Protein AF-A0A959KTQ0-F1 (afdb_monomer)

Mean predicted aligned error: 3.92 Å

Radius of gyration: 21.16 Å; Cα contacts (8 Å, |Δi|>4): 565; chains: 1; bounding box: 51×43×56 Å

pLDDT: mean 94.75, std 4.22, range [64.25, 98.81]

Sequence (329 aa):
KRSTDAYTPGGTAGFRPDYATKVYTQILKQLYPDVPVLIGGIEASLRRVTHYDYWADQLFPNILEMSGADLLVYGMGELPLREILRLLEKGVPFESLTTIPQTAVLRPKSEPLPVNKNWEDLTLNPHELCLRDKKAFAANFKHVEQESNKVQARRLLQGVGEKWLIINPPYPPMTEEQIDASFDLPYTRLPHPKYQKRGSVPAFEMIQFSVNMHRGCFGGCSFCTISAHQGKFIASRSEESILREVDQVTKMPGFKGYISDLGGPSANMYRMKGKVQEICDRCVSPSCIHPVICSNLDTSHKPMTELYKKVDAHPDVKKAFVGSGIRYD

Foldseek 3Di:
DDCFQLQAFPRHPDPADVVRLQVVLQVCCVVPVPDAAEEEDDSLQVQQAFDQDPVVRATDGGVCVSRVHAKYAFFDPQVQVVVLVVCVVVVNDNNNSQAGARMKGKDFPVDDRDDDPLADEDEQEANVVVRVDVVSVVVNVLLLLLQLAAQRHHWYWYHYPRIIITHHHHHGQDAQVRVLVVLPPPDPLDRDCVCVPSHDRNVSVQPSLAFAFWAADQALDPVDCRCSRHNHFIHGHDLVSRVVVNVVSLPDPPDPQERNAHAHLARQCHPKDFQDVVCRNPDRDSHCPPPHHPPRIDNDSVVVVVSLVVSCPPPSHVHYDHPHHYDPD

Nearest PDB structures (foldseek):
  9ccb-assembly1_A  TM=5.811E-01  e=3.009E-04  Methanothermobacter marburgensis
  6wtf-assembly2_B  TM=5.768E-01  e=3.143E-03  Kitasatospora setae KM-6054
  6wtf-assembly1_A  TM=5.562E-01  e=3.349E-03  Kitasatospora setae KM-6054
  6wte-assembly1_A  TM=5.583E-01  e=3.143E-03  Kitasatospora setae KM-6054
  6wte-assembly2_B  TM=5.908E-01  e=8.138E-03  Kitasatospora setae KM-6054

Secondary structure (DSSP, 8-state):
--SB-TTSGGGBTTSS-TTHHHHHHHHHHHH-TTS--EE-HHHHHHTSSSEEETTTTEEE--HHHHH--SEEE-S--HHHHHHHHHHHHTT--GGG--S-TTEEEEEETTSPPPP-TT--EEEEPPHHHHHH-HHHHHHHHHHHHHHHT-SSPPEEEEEETTEEEEEPPPPPPPPHHHHHHHHSS----S--GGGTTS---HHHHHHTTEEE-EE--TT--TT--HHHHH-SS-EEPPHHHHHHHHHHHHTSTT--SEESEEE-SSGGGTT--BSSHHHHHT---S-SSSSS--TTB----HHHHHHHHHHHTSTT-SEE---SPPP--

Solvent-accessible surface area (backbone atoms only — not comparable to full-atom values): 18529 Å² total; per-residue (Å²): 130,77,82,57,26,47,87,27,50,69,28,46,49,80,84,62,65,83,62,47,70,34,54,53,40,41,52,45,44,69,78,38,67,88,55,85,40,77,45,52,45,69,70,43,35,74,29,60,45,67,36,78,37,82,86,76,74,44,76,43,66,23,44,48,77,73,20,69,42,61,36,36,32,39,35,71,53,67,65,47,49,52,53,52,52,56,40,45,78,70,67,48,59,75,91,70,71,74,81,51,47,26,26,33,39,74,43,54,62,91,48,82,77,82,87,55,97,91,58,50,82,42,79,44,67,30,42,77,52,34,77,78,30,68,66,48,41,52,50,37,52,54,51,53,51,34,39,50,34,28,62,74,34,50,26,39,34,30,41,46,90,71,25,32,39,40,34,39,29,60,70,67,74,55,51,43,69,55,45,32,56,64,69,69,49,92,70,83,84,62,80,64,72,91,48,64,94,54,60,56,34,52,52,52,74,68,45,64,46,44,48,74,47,34,43,25,32,41,65,52,52,92,91,55,60,53,31,79,36,56,22,33,58,55,26,31,45,45,70,65,56,48,52,53,50,50,58,54,43,63,70,38,90,88,57,83,27,58,35,52,18,63,17,23,77,37,35,76,48,47,80,30,46,59,76,50,62,77,60,50,53,72,34,59,58,59,29,48,56,51,98,56,66,42,86,51,52,47,83,66,52,60,69,45,56,53,50,49,54,54,52,54,66,35,91,69,37,77,43,74,35,71,68,40,52,74,81,90,126

Structure (mmCIF, N/CA/C/O backbone):
data_AF-A0A959KTQ0-F1
#
_entry.id   AF-A0A959KTQ0-F1
#
loop_
_atom_site.group_PDB
_atom_site.id
_atom_site.type_symbol
_atom_site.label_atom_id
_atom_site.label_alt_id
_atom_site.label_comp_id
_atom_site.label_asym_id
_atom_site.label_entity_id
_atom_site.label_seq_id
_atom_site.pdbx_PDB_ins_code
_atom_site.Cartn_x
_atom_site.Cartn_y
_atom_site.Cartn_z
_atom_site.occupancy
_atom_site.B_iso_or_equiv
_atom_site.auth_seq_id
_atom_site.auth_comp_id
_atom_site.auth_asym_id
_atom_site.auth_atom_id
_atom_site.pdbx_PDB_model_num
ATOM 1 N N . LYS A 1 1 ? -7.837 -22.137 -4.725 1.00 64.25 1 LYS A N 1
ATOM 2 C CA . LYS A 1 1 ? -9.187 -21.570 -4.977 1.00 64.25 1 LYS A CA 1
ATOM 3 C C . LYS A 1 1 ? -9.820 -21.153 -3.660 1.00 64.25 1 LYS A C 1
ATOM 5 O O . LYS A 1 1 ? -9.595 -21.824 -2.656 1.00 64.25 1 LYS A O 1
ATOM 10 N N . ARG A 1 2 ? -10.584 -20.060 -3.660 1.00 78.38 2 ARG A N 1
ATOM 11 C CA . ARG A 1 2 ? -11.249 -19.513 -2.468 1.00 78.38 2 ARG A CA 1
ATOM 12 C C . ARG A 1 2 ? -12.479 -20.352 -2.067 1.00 78.38 2 ARG A C 1
ATOM 14 O O . ARG A 1 2 ? -13.339 -20.591 -2.906 1.00 78.38 2 ARG A O 1
ATOM 21 N N . SER A 1 3 ? -12.563 -20.777 -0.802 1.00 82.31 3 SER A N 1
ATOM 22 C CA . SER A 1 3 ? -13.694 -21.556 -0.256 1.00 82.31 3 SER A CA 1
ATOM 23 C C . SER A 1 3 ? -14.828 -20.685 0.300 1.00 82.31 3 SER A C 1
ATOM 25 O O . SER A 1 3 ? -15.990 -21.061 0.197 1.00 82.31 3 SER A O 1
ATOM 27 N N . THR A 1 4 ? -14.505 -19.509 0.841 1.00 86.38 4 THR A N 1
ATOM 28 C CA . THR A 1 4 ? -15.454 -18.506 1.356 1.00 86.38 4 THR A CA 1
ATOM 29 C C . THR A 1 4 ? -14.984 -17.099 1.008 1.00 86.38 4 THR A C 1
ATOM 31 O O . THR A 1 4 ? -13.797 -16.868 0.777 1.00 86.38 4 THR A O 1
ATOM 34 N N . ASP A 1 5 ? -15.899 -16.134 0.965 1.00 89.00 5 ASP A N 1
ATOM 35 C CA . ASP A 1 5 ? -15.573 -14.758 0.603 1.00 89.00 5 ASP A CA 1
ATOM 36 C C . ASP A 1 5 ? -16.197 -13.734 1.560 1.00 89.00 5 ASP A C 1
ATOM 38 O O . ASP A 1 5 ? -17.351 -13.336 1.412 1.00 89.00 5 ASP A O 1
ATOM 42 N N . ALA A 1 6 ? -15.387 -13.235 2.499 1.00 90.50 6 ALA A N 1
ATOM 43 C CA . ALA A 1 6 ? -15.804 -12.269 3.517 1.00 90.50 6 ALA A CA 1
ATOM 44 C C . ALA A 1 6 ? -16.360 -10.940 2.963 1.00 90.50 6 ALA A C 1
ATOM 46 O O . ALA A 1 6 ? -17.034 -10.214 3.689 1.00 90.50 6 ALA A O 1
ATOM 47 N N . TYR A 1 7 ? -16.104 -10.612 1.695 1.00 89.38 7 TYR A N 1
ATOM 48 C CA . TYR A 1 7 ? -16.551 -9.363 1.067 1.00 89.38 7 TYR A CA 1
ATOM 49 C C . TYR A 1 7 ? -17.823 -9.539 0.232 1.00 89.38 7 TYR A C 1
ATOM 51 O O . TYR A 1 7 ? -18.222 -8.627 -0.495 1.00 89.38 7 TYR A O 1
ATOM 59 N N . THR A 1 8 ? -18.448 -10.711 0.304 1.00 88.88 8 THR A N 1
ATOM 60 C CA . THR A 1 8 ? -19.669 -11.035 -0.435 1.00 88.88 8 THR A CA 1
ATOM 61 C C . THR A 1 8 ? -20.823 -11.301 0.526 1.00 88.88 8 THR A C 1
ATOM 63 O O . THR A 1 8 ? -20.589 -11.738 1.659 1.00 88.88 8 THR A O 1
ATOM 66 N N . PRO A 1 9 ? -22.074 -11.054 0.101 1.00 90.56 9 PRO A N 1
ATOM 67 C CA . PRO A 1 9 ? -23.228 -11.365 0.929 1.00 90.56 9 PRO A CA 1
ATOM 68 C C . PRO A 1 9 ? -23.277 -12.852 1.315 1.00 90.56 9 PRO A C 1
ATOM 70 O O . PRO A 1 9 ? -23.093 -13.739 0.477 1.00 90.56 9 PRO A O 1
ATOM 73 N N . GLY A 1 10 ? -23.479 -13.118 2.603 1.00 88.75 10 GLY A N 1
ATOM 74 C CA . GLY A 1 10 ? -23.491 -14.458 3.190 1.00 88.75 10 GLY A CA 1
ATOM 75 C C . GLY A 1 10 ? -22.133 -15.166 3.216 1.00 88.75 10 GLY A C 1
ATOM 76 O O . GLY A 1 10 ? -22.084 -16.350 3.530 1.00 88.75 10 GLY A O 1
ATOM 77 N N . GLY A 1 11 ? -21.030 -14.494 2.865 1.00 88.69 11 GLY A N 1
ATOM 78 C CA . GLY A 1 11 ? -19.708 -15.128 2.817 1.00 88.69 11 GLY A CA 1
ATOM 79 C C . GLY A 1 11 ? -19.508 -16.087 1.634 1.00 88.69 11 GLY A C 1
ATOM 80 O O . GLY A 1 11 ? -18.579 -16.899 1.648 1.00 88.69 11 GLY A O 1
ATOM 81 N N . THR A 1 12 ? -20.382 -16.028 0.626 1.00 87.38 12 THR A N 1
ATOM 82 C CA . THR A 1 12 ? -20.466 -17.027 -0.447 1.00 87.38 12 THR A CA 1
ATOM 83 C C . THR A 1 12 ? -19.351 -16.854 -1.484 1.00 87.38 12 THR A C 1
ATOM 85 O O . THR A 1 12 ? -19.205 -15.804 -2.107 1.00 87.38 12 THR A O 1
ATOM 88 N N . ALA A 1 13 ? -18.576 -17.910 -1.736 1.00 86.31 13 ALA A N 1
ATOM 89 C CA . ALA A 1 13 ? -17.557 -17.894 -2.787 1.00 86.31 13 ALA A CA 1
ATOM 90 C C . ALA A 1 13 ? -18.161 -17.821 -4.209 1.00 86.31 13 ALA A C 1
ATOM 92 O O . ALA A 1 13 ? -19.342 -18.077 -4.424 1.00 86.31 13 ALA A O 1
ATOM 93 N N . GLY A 1 14 ? -17.336 -17.474 -5.204 1.00 84.06 14 GLY A N 1
ATOM 94 C CA . GLY A 1 14 ? -17.713 -17.493 -6.628 1.00 84.06 14 GLY A CA 1
ATOM 95 C C . GLY A 1 14 ? -18.263 -16.179 -7.197 1.00 84.06 14 GLY A C 1
ATOM 96 O O . GLY A 1 14 ? -18.350 -16.039 -8.411 1.00 84.06 14 GLY A O 1
ATOM 97 N N . PHE A 1 15 ? -18.564 -15.181 -6.360 1.00 85.00 15 PHE A N 1
ATOM 98 C CA . PHE A 1 15 ? -18.991 -13.848 -6.825 1.00 85.00 15 PHE A CA 1
ATOM 99 C C . PHE A 1 15 ? -17.845 -12.987 -7.365 1.00 85.00 15 PHE A C 1
ATOM 101 O O . PHE A 1 15 ? -18.071 -12.065 -8.150 1.00 85.00 15 PHE A O 1
ATOM 108 N N . ARG A 1 16 ? -16.618 -13.260 -6.917 1.00 88.12 16 ARG A N 1
ATOM 109 C CA . ARG A 1 16 ? -15.398 -12.600 -7.377 1.00 88.12 16 ARG A CA 1
ATOM 110 C C . ARG A 1 16 ? -14.477 -13.664 -7.965 1.00 88.12 16 ARG A C 1
ATOM 112 O O . ARG A 1 16 ? -14.311 -14.706 -7.326 1.00 88.12 16 ARG A O 1
ATOM 119 N N . PRO A 1 17 ? -13.893 -13.429 -9.146 1.00 91.31 17 PRO A N 1
ATOM 120 C CA . PRO A 1 17 ? -12.958 -14.371 -9.727 1.00 91.31 17 PRO A CA 1
ATOM 121 C C . PRO A 1 17 ? -11.673 -14.426 -8.893 1.00 91.31 17 PRO A C 1
ATOM 123 O O . PRO A 1 17 ? -11.308 -13.466 -8.205 1.00 91.31 17 PRO A O 1
ATOM 126 N N . ASP A 1 18 ? -10.973 -15.554 -8.986 1.00 90.19 18 ASP A N 1
ATOM 127 C CA . ASP A 1 18 ? -9.569 -15.619 -8.591 1.00 90.19 18 ASP A CA 1
ATOM 128 C C . ASP A 1 18 ? -8.768 -14.628 -9.464 1.00 90.19 18 ASP A C 1
ATOM 130 O O . ASP A 1 18 ? -9.095 -14.429 -10.636 1.00 90.19 18 ASP A O 1
ATOM 134 N N . TYR A 1 19 ? -7.731 -13.996 -8.904 1.00 92.94 19 TYR A N 1
ATOM 135 C CA . TYR A 1 19 ? -6.942 -12.952 -9.584 1.00 92.94 19 TYR A CA 1
ATOM 136 C C . TYR A 1 19 ? -7.799 -11.769 -10.074 1.00 92.94 19 TYR A C 1
ATOM 138 O O . TYR A 1 19 ? -7.750 -11.381 -11.245 1.00 92.94 19 TYR A O 1
ATOM 146 N N . ALA A 1 20 ? -8.622 -11.212 -9.180 1.00 94.06 20 ALA A N 1
ATOM 147 C CA . ALA A 1 20 ? -9.659 -10.241 -9.518 1.00 94.06 20 ALA A CA 1
ATOM 148 C C . ALA A 1 20 ? -9.128 -9.014 -10.269 1.00 94.06 20 ALA A C 1
ATOM 150 O O . ALA A 1 20 ? -9.731 -8.629 -11.272 1.00 94.06 20 ALA A O 1
ATOM 151 N N . THR A 1 21 ? -7.992 -8.441 -9.848 1.00 96.88 21 THR A N 1
ATOM 152 C CA . THR A 1 21 ? -7.366 -7.325 -10.575 1.00 96.88 21 THR A CA 1
ATOM 153 C C . THR A 1 21 ? -7.079 -7.698 -12.028 1.00 96.88 21 THR A C 1
ATOM 155 O O . THR A 1 21 ? -7.478 -6.968 -12.926 1.00 96.88 21 THR A O 1
ATOM 158 N N . LYS A 1 22 ? -6.468 -8.863 -12.287 1.00 97.56 22 LYS A N 1
ATOM 159 C CA . LYS A 1 22 ? -6.189 -9.322 -13.656 1.00 97.56 22 LYS A CA 1
ATOM 160 C C . LYS A 1 22 ? -7.476 -9.485 -14.464 1.00 97.56 22 LYS A C 1
ATOM 162 O O . LYS A 1 22 ? -7.588 -8.919 -15.547 1.00 97.56 22 LYS A O 1
ATOM 167 N N . VAL A 1 23 ? -8.422 -10.270 -13.949 1.00 97.56 23 VAL A N 1
ATOM 168 C CA . VAL A 1 23 ? -9.634 -10.644 -14.693 1.00 97.56 23 VAL A CA 1
ATOM 169 C C . VAL A 1 23 ? -10.466 -9.412 -15.035 1.00 97.56 23 VAL A C 1
ATOM 171 O O . VAL A 1 23 ? -10.860 -9.241 -16.186 1.00 97.56 23 VAL A O 1
ATOM 174 N N . TYR A 1 24 ? -10.696 -8.522 -14.068 1.00 97.50 24 TYR A N 1
ATOM 175 C CA . TYR A 1 24 ? -11.484 -7.317 -14.316 1.00 97.50 24 TYR A CA 1
ATOM 176 C C . TYR A 1 24 ? -10.769 -6.331 -15.241 1.00 97.50 24 TYR A C 1
ATOM 178 O O . TYR A 1 24 ? -11.416 -5.797 -16.139 1.00 97.50 24 TYR A O 1
ATOM 186 N N . THR A 1 25 ? -9.455 -6.132 -15.102 1.00 98.44 25 THR A N 1
ATOM 187 C CA . THR A 1 25 ? -8.692 -5.286 -16.034 1.00 98.44 25 THR A CA 1
ATOM 188 C C . THR A 1 25 ? -8.764 -5.814 -17.464 1.00 98.44 25 THR A C 1
ATOM 190 O O . THR A 1 25 ? -9.022 -5.036 -18.376 1.00 98.44 25 THR A O 1
ATOM 193 N N . GLN A 1 26 ? -8.599 -7.122 -17.677 1.00 98.44 26 GLN A N 1
ATOM 194 C CA . GLN A 1 26 ? -8.664 -7.709 -19.019 1.00 98.44 26 GLN A CA 1
ATOM 195 C C . GLN A 1 26 ? -10.045 -7.528 -19.659 1.00 98.44 26 GLN A C 1
ATOM 197 O O . GLN A 1 26 ? -10.128 -7.176 -20.832 1.00 98.44 26 GLN A O 1
ATOM 202 N N . ILE A 1 27 ? -11.122 -7.699 -18.885 1.00 98.31 27 ILE A N 1
ATOM 203 C CA . ILE A 1 27 ? -12.487 -7.424 -19.354 1.00 98.31 27 ILE A CA 1
ATOM 204 C C . ILE A 1 27 ? -12.638 -5.945 -19.733 1.00 98.31 27 ILE A C 1
ATOM 206 O O . ILE A 1 27 ? -13.165 -5.640 -20.800 1.00 98.31 27 ILE A O 1
ATOM 210 N N . LEU A 1 28 ? -12.152 -5.022 -18.896 1.00 98.25 28 LEU A N 1
ATOM 211 C CA . LEU A 1 28 ? -12.206 -3.587 -19.193 1.00 98.25 28 LEU A CA 1
ATOM 212 C C . LEU A 1 28 ? -11.435 -3.245 -20.470 1.00 98.25 28 LEU A C 1
ATOM 214 O O . LEU A 1 28 ? -11.977 -2.543 -21.313 1.00 98.25 28 LEU A O 1
ATOM 218 N N . LYS A 1 29 ? -10.232 -3.796 -20.660 1.00 97.88 29 LYS A N 1
ATOM 219 C CA . LYS A 1 29 ? -9.432 -3.586 -21.877 1.00 97.88 29 LYS A CA 1
ATOM 220 C C . LYS A 1 29 ? -10.049 -4.220 -23.128 1.00 97.88 29 LYS A C 1
ATOM 222 O O . LYS A 1 29 ? -9.807 -3.735 -24.224 1.00 97.88 29 LYS A O 1
ATOM 227 N N . GLN A 1 30 ? -10.848 -5.278 -22.990 1.00 98.00 30 GLN A N 1
ATOM 228 C CA . GLN A 1 30 ? -11.600 -5.854 -24.112 1.00 98.00 30 GLN A CA 1
ATOM 229 C C . GLN A 1 30 ? -12.806 -4.994 -24.505 1.00 98.00 30 GLN A C 1
ATOM 231 O O . GLN A 1 30 ? -13.085 -4.842 -25.690 1.00 98.00 30 GLN A O 1
ATOM 236 N N . LEU A 1 31 ? -13.530 -4.451 -23.523 1.00 98.31 31 LEU A N 1
ATOM 237 C CA . LEU A 1 31 ? -14.730 -3.641 -23.760 1.00 98.31 31 LEU A CA 1
ATOM 238 C C . LEU A 1 31 ? -14.402 -2.192 -24.142 1.00 98.31 31 LEU A C 1
ATOM 240 O O . LEU A 1 31 ? -15.124 -1.584 -24.927 1.00 98.31 31 LEU A O 1
ATOM 244 N N . TYR A 1 32 ? -13.326 -1.649 -23.576 1.00 97.75 32 TYR A N 1
ATOM 245 C CA . TYR A 1 32 ? -12.914 -0.254 -23.688 1.00 97.75 32 TYR A CA 1
ATOM 246 C C . TYR A 1 32 ? -11.390 -0.169 -23.896 1.00 97.75 32 TYR A C 1
ATOM 248 O O . TYR A 1 32 ? -10.669 0.265 -22.996 1.00 97.75 32 TYR A O 1
ATOM 256 N N . PRO A 1 33 ? -10.872 -0.611 -25.056 1.00 96.12 33 PRO A N 1
ATOM 257 C CA . PRO A 1 33 ? -9.429 -0.734 -25.294 1.00 96.12 33 PRO A CA 1
ATOM 258 C C . PRO A 1 33 ? -8.661 0.585 -25.145 1.00 96.12 33 PRO A C 1
ATOM 260 O O . PRO A 1 33 ? -7.535 0.582 -24.644 1.00 96.12 33 PRO A O 1
ATOM 263 N N . ASP A 1 34 ? -9.296 1.698 -25.512 1.00 95.69 34 ASP A N 1
ATOM 264 C CA . ASP A 1 34 ? -8.698 3.036 -25.488 1.00 95.69 34 ASP A CA 1
ATOM 265 C C . ASP A 1 34 ? -8.804 3.728 -24.119 1.00 95.69 34 ASP A C 1
ATOM 267 O O . ASP A 1 34 ? -8.237 4.801 -23.920 1.00 95.69 34 ASP A O 1
ATOM 271 N N . VAL A 1 35 ? -9.534 3.143 -23.160 1.00 97.19 35 VAL A N 1
ATOM 272 C CA . VAL A 1 35 ? -9.694 3.722 -21.820 1.00 97.19 35 VAL A CA 1
ATOM 273 C C . VAL A 1 35 ? -8.538 3.262 -20.927 1.00 97.19 35 VAL A C 1
ATOM 275 O O . VAL A 1 35 ? -8.367 2.053 -20.727 1.00 97.19 35 VAL A O 1
ATOM 278 N N . PRO A 1 36 ? -7.755 4.189 -20.341 1.00 97.12 36 PRO A N 1
ATOM 279 C CA . PRO A 1 36 ? -6.688 3.813 -19.430 1.00 97.12 36 PRO A CA 1
ATOM 280 C C . PRO A 1 36 ? -7.218 3.134 -18.165 1.00 97.12 36 PRO A C 1
ATOM 282 O O . PRO A 1 36 ? -8.195 3.579 -17.558 1.00 97.12 36 PRO A O 1
ATOM 285 N N . VAL A 1 37 ? -6.536 2.079 -17.728 1.00 98.44 37 VAL A N 1
ATOM 286 C CA . VAL A 1 37 ? -6.856 1.339 -16.507 1.00 98.44 37 VAL A CA 1
ATOM 287 C C . VAL A 1 37 ? -5.735 1.521 -15.491 1.00 98.44 37 VAL A C 1
ATOM 289 O O . VAL A 1 37 ? -4.630 0.998 -15.649 1.00 98.44 37 VAL A O 1
ATOM 292 N N . LEU A 1 38 ? -6.055 2.229 -14.408 1.00 98.50 38 LEU A N 1
ATOM 293 C CA . LEU A 1 38 ? -5.229 2.331 -13.209 1.00 98.50 38 LEU A CA 1
ATOM 294 C C . LEU A 1 38 ? -5.635 1.238 -12.215 1.00 98.50 38 LEU A C 1
ATOM 296 O O . LEU A 1 38 ? -6.805 1.133 -11.845 1.00 98.50 38 LEU A O 1
ATOM 300 N N . ILE A 1 39 ? -4.666 0.452 -11.744 1.00 98.62 39 ILE A N 1
ATOM 301 C CA . ILE A 1 39 ? -4.870 -0.560 -10.697 1.00 98.62 39 ILE A CA 1
ATOM 302 C C . ILE A 1 39 ? -4.168 -0.174 -9.392 1.00 98.62 39 ILE A C 1
ATOM 304 O O . ILE A 1 39 ? -3.144 0.505 -9.387 1.00 98.62 39 ILE A O 1
ATOM 308 N N . GLY A 1 40 ? -4.704 -0.631 -8.261 1.00 97.50 40 GLY A N 1
ATOM 309 C CA . GLY A 1 40 ? -4.138 -0.353 -6.944 1.00 97.50 40 GLY A CA 1
ATOM 310 C C . GLY A 1 40 ? -4.647 -1.303 -5.863 1.00 97.50 40 GLY A C 1
ATOM 311 O O . GLY A 1 40 ? -5.309 -2.302 -6.147 1.00 97.50 40 GLY A O 1
ATOM 312 N N . GLY A 1 41 ? -4.318 -0.994 -4.609 1.00 95.31 41 GLY A N 1
ATOM 313 C CA . GLY A 1 41 ? -4.669 -1.818 -3.450 1.00 95.31 41 GLY A CA 1
ATOM 314 C C . GLY A 1 41 ? -3.671 -2.946 -3.177 1.00 95.31 41 GLY A C 1
ATOM 315 O O . GLY A 1 41 ? -2.606 -3.026 -3.796 1.00 95.31 41 GLY A O 1
ATOM 316 N N . ILE A 1 42 ? -3.995 -3.806 -2.207 1.00 94.12 42 ILE A N 1
ATOM 317 C CA . ILE A 1 42 ? -3.067 -4.817 -1.666 1.00 94.12 42 ILE A CA 1
ATOM 318 C C . ILE A 1 42 ? -2.597 -5.801 -2.747 1.00 94.12 42 ILE A C 1
ATOM 320 O O . ILE A 1 42 ? -1.398 -6.039 -2.861 1.00 94.12 42 ILE A O 1
ATOM 324 N N . GLU A 1 43 ? -3.510 -6.341 -3.563 1.00 94.88 43 GLU A N 1
ATOM 325 C CA . GLU A 1 43 ? -3.162 -7.313 -4.612 1.00 94.88 43 GLU A CA 1
ATOM 326 C C . GLU A 1 43 ? -2.166 -6.715 -5.612 1.00 94.88 43 GLU A C 1
ATOM 328 O O . GLU A 1 43 ? -1.095 -7.286 -5.826 1.00 94.88 43 GLU A O 1
ATOM 333 N N . ALA A 1 44 ? -2.477 -5.534 -6.158 1.00 96.81 44 ALA A N 1
ATOM 334 C CA . ALA A 1 44 ? -1.600 -4.851 -7.101 1.00 96.81 44 ALA A CA 1
ATOM 335 C C . ALA A 1 44 ? -0.248 -4.502 -6.464 1.00 96.81 44 ALA A C 1
ATOM 337 O O . ALA A 1 44 ? 0.805 -4.792 -7.027 1.00 96.81 44 ALA A O 1
ATOM 338 N N . SER A 1 45 ? -0.271 -3.956 -5.245 1.00 96.56 45 SER A N 1
ATOM 339 C CA . SER A 1 45 ? 0.937 -3.557 -4.520 1.00 96.56 45 SER A CA 1
ATOM 340 C C . SER A 1 45 ? 1.896 -4.723 -4.309 1.00 96.56 45 SER A C 1
ATOM 342 O O . SER A 1 45 ? 3.085 -4.594 -4.588 1.00 96.56 45 SER A O 1
ATOM 344 N N . LEU A 1 46 ? 1.409 -5.860 -3.810 1.00 95.19 46 LEU A N 1
ATOM 345 C CA . LEU A 1 46 ? 2.266 -6.995 -3.455 1.00 95.19 46 LEU A CA 1
ATOM 346 C C . LEU A 1 46 ? 2.744 -7.779 -4.683 1.00 95.19 46 LEU A C 1
ATOM 348 O O . LEU A 1 46 ? 3.813 -8.380 -4.645 1.00 95.19 46 LEU A O 1
ATOM 352 N N . ARG A 1 47 ? 1.992 -7.725 -5.787 1.00 97.06 47 ARG A N 1
ATOM 353 C CA . ARG A 1 47 ? 2.316 -8.390 -7.060 1.00 97.06 47 ARG A CA 1
ATOM 354 C C . ARG A 1 47 ? 2.989 -7.451 -8.071 1.00 97.06 47 ARG A C 1
ATOM 356 O O . ARG A 1 47 ? 3.050 -7.756 -9.261 1.00 97.06 47 ARG A O 1
ATOM 363 N N . ARG A 1 48 ? 3.493 -6.295 -7.619 1.00 97.25 48 ARG A N 1
ATOM 364 C CA . ARG A 1 48 ? 4.084 -5.258 -8.484 1.00 97.25 48 ARG A CA 1
ATOM 365 C C . ARG A 1 48 ? 5.400 -5.662 -9.143 1.00 97.25 48 ARG A C 1
ATOM 367 O O . ARG A 1 48 ? 5.770 -5.032 -10.115 1.00 97.25 48 ARG A O 1
ATOM 374 N N . VAL A 1 49 ? 6.090 -6.685 -8.639 1.00 98.12 49 VAL A N 1
ATOM 375 C CA . VAL A 1 49 ? 7.300 -7.287 -9.231 1.00 98.12 49 VAL A CA 1
ATOM 376 C C . VAL A 1 49 ? 7.042 -8.762 -9.556 1.00 98.12 49 VAL A C 1
ATOM 378 O O . VAL A 1 49 ? 5.985 -9.298 -9.217 1.00 98.12 49 VAL A O 1
ATOM 381 N N . THR A 1 50 ? 8.011 -9.435 -10.183 1.00 98.50 50 THR A N 1
ATOM 382 C CA . THR A 1 50 ? 8.035 -10.907 -10.246 1.00 98.50 50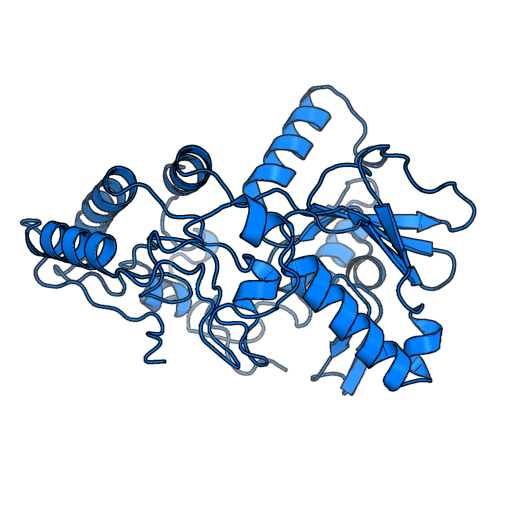 THR A CA 1
ATOM 383 C C . THR A 1 50 ? 7.769 -11.486 -8.859 1.00 98.50 50 THR A C 1
ATOM 385 O O . THR A 1 50 ? 8.473 -11.147 -7.907 1.00 98.50 50 THR A O 1
ATOM 388 N N . HIS A 1 51 ? 6.759 -12.343 -8.745 1.00 97.25 51 HIS A N 1
ATOM 389 C CA . HIS A 1 51 ? 6.282 -12.860 -7.466 1.00 97.25 51 HIS A CA 1
ATOM 390 C C . HIS A 1 51 ? 5.944 -14.342 -7.573 1.00 97.25 51 HIS A C 1
ATOM 392 O O . HIS A 1 51 ? 5.565 -14.833 -8.634 1.00 97.25 51 HIS A O 1
ATOM 398 N N . TYR A 1 52 ? 6.074 -15.048 -6.455 1.00 96.69 52 TYR A N 1
ATOM 399 C CA . TYR A 1 52 ? 5.644 -16.433 -6.341 1.00 96.69 52 TYR A CA 1
ATOM 400 C C . TYR A 1 52 ? 4.159 -16.493 -5.993 1.00 96.69 52 TYR A C 1
ATOM 402 O O . TYR A 1 52 ? 3.705 -15.827 -5.059 1.00 96.69 52 TYR A O 1
ATOM 410 N N . ASP A 1 53 ? 3.407 -17.282 -6.751 1.00 96.19 53 ASP A N 1
ATOM 411 C CA . ASP A 1 53 ? 1.990 -17.503 -6.523 1.00 96.19 53 ASP A CA 1
ATOM 412 C C . ASP A 1 53 ? 1.748 -18.909 -5.988 1.00 96.19 53 ASP A C 1
ATOM 414 O O . ASP A 1 53 ? 1.913 -19.904 -6.686 1.00 96.19 53 ASP A O 1
ATOM 418 N N . TYR A 1 54 ? 1.317 -18.970 -4.731 1.00 92.25 54 TYR A N 1
ATOM 419 C CA . TYR A 1 54 ? 1.095 -20.225 -4.017 1.00 92.25 54 TYR A CA 1
ATOM 420 C C . TYR A 1 54 ? -0.043 -21.075 -4.593 1.00 92.25 54 TYR A C 1
ATOM 422 O O . TYR A 1 54 ? -0.089 -22.272 -4.336 1.00 92.25 54 TYR A O 1
ATOM 430 N N . TRP A 1 55 ? -0.997 -20.486 -5.322 1.00 92.69 55 TRP A N 1
ATOM 431 C CA . TRP A 1 55 ? -2.098 -21.256 -5.909 1.00 92.69 55 TRP A CA 1
ATOM 432 C C . TRP A 1 55 ? -1.684 -21.954 -7.197 1.00 92.69 55 TRP A C 1
ATOM 434 O O . TRP A 1 55 ? -2.135 -23.070 -7.442 1.00 92.69 55 TRP A O 1
ATOM 444 N N . ALA A 1 56 ? -0.863 -21.291 -8.010 1.00 95.19 56 ALA A N 1
ATOM 445 C CA . ALA A 1 56 ? -0.345 -21.841 -9.257 1.00 95.19 56 ALA A CA 1
ATOM 446 C C . ALA A 1 56 ? 1.000 -22.573 -9.092 1.00 95.19 56 ALA A C 1
ATOM 448 O O . ALA A 1 56 ? 1.459 -23.182 -10.052 1.00 95.19 56 ALA A O 1
ATOM 449 N N . ASP A 1 57 ? 1.621 -22.493 -7.910 1.00 96.31 57 ASP A N 1
ATOM 450 C CA . ASP A 1 57 ? 2.947 -23.048 -7.595 1.00 96.31 57 ASP A CA 1
ATOM 451 C C . ASP A 1 57 ? 4.030 -22.636 -8.611 1.00 96.31 57 ASP A C 1
ATOM 453 O O . ASP A 1 57 ? 4.829 -23.435 -9.094 1.00 96.31 57 ASP A O 1
ATOM 457 N N . GLN A 1 58 ? 4.045 -21.353 -8.981 1.00 97.25 58 GLN A N 1
ATOM 458 C CA . GLN A 1 58 ? 5.006 -20.824 -9.950 1.00 97.25 58 GLN A CA 1
ATOM 459 C C . GLN A 1 58 ? 5.288 -19.337 -9.742 1.00 97.25 58 GLN A C 1
ATOM 461 O O . GLN A 1 58 ? 4.571 -18.630 -9.031 1.00 97.25 58 GLN A O 1
ATOM 466 N N . LEU A 1 59 ? 6.349 -18.852 -10.389 1.00 98.12 59 LEU A N 1
ATOM 467 C CA . LEU A 1 59 ? 6.621 -17.424 -10.490 1.00 98.12 59 LEU A CA 1
ATOM 468 C C . LEU A 1 59 ? 5.789 -16.816 -11.619 1.00 98.12 59 LEU A C 1
ATOM 470 O O . LEU A 1 59 ? 5.859 -17.267 -12.760 1.00 98.12 59 LEU A O 1
ATOM 474 N N . PHE A 1 60 ? 5.065 -15.748 -11.310 1.00 98.31 60 PHE A N 1
ATOM 475 C CA . PHE A 1 60 ? 4.467 -14.880 -12.314 1.00 98.31 60 PHE A CA 1
ATOM 476 C C . PHE A 1 60 ? 5.319 -13.626 -12.527 1.00 98.31 60 PHE A C 1
ATOM 478 O O . PHE A 1 60 ? 6.049 -13.207 -11.617 1.00 98.31 60 PHE A O 1
ATOM 485 N N . PRO A 1 61 ? 5.221 -12.990 -13.710 1.00 98.19 61 PRO A N 1
ATOM 486 C CA . PRO A 1 61 ? 5.731 -11.641 -13.892 1.00 98.19 61 PRO A CA 1
ATOM 487 C C . PRO A 1 61 ? 4.938 -10.657 -13.016 1.00 98.19 61 PRO A C 1
ATOM 489 O O . PRO A 1 61 ? 4.061 -11.025 -12.232 1.00 98.19 61 PRO A O 1
ATOM 492 N N . ASN A 1 62 ? 5.252 -9.372 -13.126 1.00 98.25 62 ASN A N 1
ATOM 493 C CA . ASN A 1 62 ? 4.509 -8.342 -12.411 1.00 98.25 62 ASN A CA 1
ATOM 494 C C . ASN A 1 62 ? 3.037 -8.259 -12.863 1.00 98.25 62 ASN A C 1
ATOM 496 O O . ASN A 1 62 ? 2.686 -8.617 -13.988 1.00 98.25 62 ASN A O 1
ATOM 500 N N . ILE A 1 63 ? 2.173 -7.740 -11.993 1.00 98.50 63 ILE A N 1
ATOM 501 C CA . ILE A 1 63 ? 0.731 -7.681 -12.253 1.00 98.50 63 ILE A CA 1
ATOM 502 C C . ILE A 1 63 ? 0.332 -6.741 -13.398 1.00 98.50 63 ILE A C 1
ATOM 504 O O . ILE A 1 63 ? -0.709 -6.976 -14.008 1.00 98.50 63 ILE A O 1
ATOM 508 N N . LEU A 1 64 ? 1.131 -5.719 -13.731 1.00 98.62 64 LEU A N 1
ATOM 509 C CA . LEU A 1 64 ? 0.877 -4.897 -14.922 1.00 98.62 64 LEU A CA 1
ATOM 510 C C . LEU A 1 64 ? 0.996 -5.760 -16.183 1.00 98.62 64 LEU A C 1
ATOM 512 O O . LEU A 1 64 ? 0.097 -5.743 -17.016 1.00 98.62 64 LEU A O 1
ATOM 516 N N . GLU A 1 65 ? 2.029 -6.602 -16.263 1.00 98.31 65 GLU A N 1
ATOM 517 C CA . GLU A 1 65 ? 2.224 -7.522 -17.390 1.00 98.31 65 GLU A CA 1
ATOM 518 C C . GLU A 1 65 ? 1.122 -8.587 -17.423 1.00 98.31 65 GLU A C 1
ATOM 520 O O . GLU A 1 65 ? 0.588 -8.904 -18.481 1.00 98.31 65 GLU A O 1
ATOM 525 N N . MET A 1 66 ? 0.720 -9.106 -16.258 1.00 98.12 66 MET A N 1
ATOM 526 C CA . MET A 1 66 ? -0.353 -10.103 -16.184 1.00 98.12 66 MET A CA 1
ATOM 527 C C . MET A 1 66 ? -1.729 -9.556 -16.586 1.00 98.12 66 MET A C 1
ATOM 529 O O . MET A 1 66 ? -2.543 -10.307 -17.127 1.00 98.12 66 MET A O 1
ATOM 533 N N . SER A 1 67 ? -2.025 -8.302 -16.232 1.00 98.25 67 SER A N 1
ATOM 534 C CA . SER A 1 67 ? -3.360 -7.702 -16.359 1.00 98.25 67 SER A CA 1
ATOM 535 C C . SER A 1 67 ? -3.540 -6.865 -17.621 1.00 98.25 67 SER A C 1
ATOM 537 O O . SER A 1 67 ? -4.660 -6.775 -18.115 1.00 98.25 67 SER A O 1
ATOM 539 N N . GLY A 1 68 ? -2.465 -6.271 -18.144 1.00 97.88 68 GLY A N 1
ATOM 540 C CA . GLY A 1 68 ? -2.529 -5.273 -19.211 1.00 97.88 68 GLY A CA 1
ATOM 541 C C . GLY A 1 68 ? -2.993 -3.890 -18.740 1.00 97.88 68 GLY A C 1
ATOM 542 O O . GLY A 1 68 ? -3.402 -3.087 -19.572 1.00 97.88 68 GLY A O 1
ATOM 543 N N . ALA A 1 69 ? -2.979 -3.614 -17.430 1.00 98.50 69 ALA A N 1
ATOM 544 C CA . ALA A 1 69 ? -3.233 -2.274 -16.900 1.00 98.50 69 ALA A CA 1
ATOM 545 C C . ALA A 1 69 ? -2.126 -1.289 -17.312 1.00 98.50 69 ALA A C 1
ATOM 547 O O . ALA A 1 69 ? -0.976 -1.680 -17.518 1.00 98.50 69 ALA A O 1
ATOM 548 N N . ASP A 1 70 ? -2.475 -0.006 -17.388 1.00 98.44 70 ASP A N 1
ATOM 549 C CA . ASP A 1 70 ? -1.598 1.045 -17.915 1.00 98.44 70 ASP A CA 1
ATOM 550 C C . ASP A 1 70 ? -0.755 1.711 -16.812 1.00 98.44 70 ASP A C 1
ATOM 552 O O . ASP A 1 70 ? 0.367 2.153 -17.054 1.00 98.44 70 ASP A O 1
ATOM 556 N N . LEU A 1 71 ? -1.278 1.756 -15.582 1.00 98.62 71 LEU A N 1
ATOM 557 C CA . LEU A 1 71 ? -0.617 2.359 -14.423 1.00 98.62 71 LEU A CA 1
ATOM 558 C C . LEU A 1 71 ? -0.970 1.592 -13.149 1.00 98.62 71 LEU A C 1
ATOM 560 O O . LEU A 1 71 ? -2.108 1.165 -12.950 1.00 98.62 71 LEU A O 1
ATOM 564 N N . LEU A 1 72 ? 0.001 1.448 -12.254 1.00 98.69 72 LEU A N 1
ATOM 565 C CA . LEU A 1 72 ? -0.195 0.862 -10.934 1.00 98.69 72 LEU A CA 1
ATOM 566 C C . LEU A 1 72 ? 0.126 1.890 -9.860 1.00 98.69 72 LEU A C 1
ATOM 568 O O . LEU A 1 72 ? 1.179 2.514 -9.903 1.00 98.69 72 LEU A O 1
ATOM 572 N N . VAL A 1 73 ? -0.734 2.006 -8.855 1.00 98.56 73 VAL A N 1
ATOM 573 C CA . VAL A 1 73 ? -0.443 2.704 -7.598 1.00 98.56 73 VAL A CA 1
ATOM 574 C C . VAL A 1 73 ? -0.215 1.652 -6.518 1.00 98.56 73 VAL A C 1
ATOM 576 O O . VAL A 1 73 ? -1.110 0.853 -6.229 1.00 98.56 73 VAL A O 1
ATOM 579 N N . TYR A 1 74 ? 0.984 1.618 -5.932 1.00 97.31 74 TYR A N 1
ATOM 580 C CA . TYR A 1 74 ? 1.287 0.688 -4.842 1.00 97.31 74 TYR A CA 1
ATOM 581 C C . TYR A 1 74 ? 1.160 1.386 -3.489 1.00 97.31 74 TYR A C 1
ATOM 583 O O . TYR A 1 74 ? 1.289 2.597 -3.390 1.00 97.31 74 TYR A O 1
ATOM 591 N N . GLY A 1 75 ? 0.906 0.622 -2.434 1.00 95.25 75 GLY A N 1
ATOM 592 C CA . GLY A 1 75 ? 0.735 1.150 -1.086 1.00 95.25 75 GLY A CA 1
ATOM 593 C C . GLY A 1 75 ? -0.481 2.062 -0.925 1.00 95.25 75 GLY A C 1
ATOM 594 O O . GLY A 1 75 ? -1.550 1.766 -1.462 1.00 95.25 75 GLY A O 1
ATOM 595 N N . MET A 1 76 ? -0.323 3.146 -0.161 1.00 94.88 76 MET A N 1
ATOM 596 C CA . MET A 1 76 ? -1.408 4.081 0.158 1.00 94.88 76 MET A CA 1
ATOM 597 C C . MET A 1 76 ? -1.749 5.005 -1.017 1.00 94.88 76 MET A C 1
ATOM 599 O O . MET A 1 76 ? -0.948 5.848 -1.411 1.00 94.88 76 MET A O 1
ATOM 603 N N . GLY A 1 77 ? -2.939 4.852 -1.593 1.00 95.69 77 GLY A N 1
ATOM 604 C CA . GLY A 1 77 ? -3.278 5.463 -2.878 1.00 95.69 77 GLY A CA 1
ATOM 605 C C . GLY A 1 77 ? -3.602 6.959 -2.861 1.00 95.69 77 GLY A C 1
ATOM 606 O O . GLY A 1 77 ? -3.698 7.551 -3.929 1.00 95.69 77 GLY A O 1
ATOM 607 N N . GLU A 1 78 ? -3.776 7.586 -1.699 1.00 95.94 78 GLU A N 1
ATOM 608 C CA . GLU A 1 78 ? -4.380 8.918 -1.584 1.00 95.94 78 GLU A CA 1
ATOM 609 C C . GLU A 1 78 ? -3.547 10.027 -2.243 1.00 95.94 78 GLU A C 1
ATOM 611 O O . GLU A 1 78 ? -4.063 10.789 -3.062 1.00 95.94 78 GLU A O 1
ATOM 616 N N . LEU A 1 79 ? -2.253 10.110 -1.920 1.00 96.75 79 LEU A N 1
ATOM 617 C CA . LEU A 1 79 ? -1.349 11.111 -2.496 1.00 96.75 79 LEU A CA 1
ATOM 618 C C . LEU A 1 79 ? -1.107 10.912 -4.003 1.00 96.75 79 LEU A C 1
ATOM 620 O O . LEU A 1 79 ? -1.309 11.881 -4.742 1.00 96.75 79 LEU A O 1
ATOM 624 N N . PRO A 1 80 ? -0.723 9.710 -4.490 1.00 97.62 80 PRO A N 1
ATOM 625 C CA . PRO A 1 80 ? -0.519 9.503 -5.922 1.00 97.62 80 PRO A CA 1
ATOM 626 C C . PRO A 1 80 ? -1.807 9.697 -6.723 1.00 97.62 80 PRO A C 1
ATOM 628 O O . PRO A 1 80 ? -1.762 10.332 -7.771 1.00 97.62 80 PRO A O 1
ATOM 631 N N . LEU A 1 81 ? -2.963 9.229 -6.234 1.00 97.06 81 LEU A N 1
ATOM 632 C CA . LEU A 1 81 ? -4.232 9.415 -6.941 1.00 97.06 81 LEU A CA 1
ATOM 633 C C . LEU A 1 81 ? -4.598 10.896 -7.058 1.00 97.06 81 LEU A C 1
ATOM 635 O O . LEU A 1 81 ? -4.985 11.342 -8.136 1.00 97.06 81 LEU A O 1
ATOM 639 N N . ARG A 1 82 ? -4.429 11.674 -5.983 1.00 96.69 82 ARG A N 1
ATOM 640 C CA . ARG A 1 82 ? -4.664 13.123 -6.016 1.00 96.69 82 ARG A CA 1
ATOM 641 C C . ARG A 1 82 ? -3.768 13.820 -7.041 1.00 96.69 82 ARG A C 1
ATOM 643 O O . ARG A 1 82 ? -4.239 14.694 -7.761 1.00 96.69 82 ARG A O 1
ATOM 650 N N . GLU A 1 83 ? -2.497 13.433 -7.121 1.00 98.06 83 GLU A N 1
ATOM 651 C CA . GLU A 1 83 ? -1.559 14.007 -8.091 1.00 98.06 83 GLU A CA 1
ATOM 652 C C . GLU A 1 83 ? -1.895 13.616 -9.536 1.00 98.06 83 GLU A C 1
ATOM 654 O O . GLU A 1 83 ? -1.878 14.472 -10.420 1.00 98.06 83 GLU A O 1
ATOM 659 N N . ILE A 1 84 ? -2.265 12.354 -9.766 1.00 98.44 84 ILE A N 1
ATOM 660 C CA . ILE A 1 84 ? -2.741 11.857 -11.064 1.00 98.44 84 ILE A CA 1
ATOM 661 C C . ILE A 1 84 ? -3.944 12.678 -11.531 1.00 98.44 84 ILE A C 1
ATOM 663 O O . ILE A 1 84 ? -3.908 13.242 -12.622 1.00 98.44 84 ILE A O 1
ATOM 667 N N . LEU A 1 85 ? -4.978 12.802 -10.693 1.00 97.62 85 LEU A N 1
ATOM 668 C CA . LEU A 1 85 ? -6.189 13.554 -11.031 1.00 97.62 85 LEU A CA 1
ATOM 669 C C . LEU A 1 85 ? -5.876 15.026 -11.325 1.00 97.62 85 LEU A C 1
ATOM 671 O O . LEU A 1 85 ? -6.321 15.548 -12.342 1.00 97.62 85 LEU A O 1
ATOM 675 N N . ARG A 1 86 ? -5.028 15.665 -10.510 1.00 98.25 86 ARG A N 1
ATOM 676 C CA . ARG A 1 86 ? -4.591 17.053 -10.724 1.00 98.25 86 ARG A CA 1
ATOM 677 C C . ARG A 1 86 ? -3.894 17.253 -12.074 1.00 98.25 86 ARG A C 1
ATOM 679 O O . ARG A 1 86 ? -4.045 18.305 -12.691 1.00 98.25 86 ARG A O 1
ATOM 686 N N . LEU A 1 87 ? -3.076 16.296 -12.516 1.00 98.31 87 LEU A N 1
ATOM 687 C CA . LEU A 1 87 ? -2.391 16.368 -13.811 1.00 98.31 87 LEU A CA 1
ATOM 688 C C . LEU A 1 87 ? -3.363 16.133 -14.974 1.00 98.31 87 LEU A C 1
ATOM 690 O O . LEU A 1 87 ? -3.312 16.871 -15.958 1.00 98.31 87 LEU A O 1
ATOM 694 N N . LEU A 1 88 ? -4.283 15.176 -14.835 1.00 97.75 88 LEU A N 1
ATOM 695 C CA . LEU A 1 88 ? -5.324 14.912 -15.831 1.00 97.75 88 LEU A CA 1
ATOM 696 C C . LEU A 1 88 ? -6.266 16.114 -16.009 1.00 97.75 88 LEU A C 1
ATOM 698 O O . LEU A 1 88 ? -6.548 16.502 -17.138 1.00 97.75 88 LEU A O 1
ATOM 702 N N . GLU A 1 89 ? -6.681 16.768 -14.919 1.00 98.12 89 GLU A N 1
ATOM 703 C CA . GLU A 1 89 ? -7.481 18.006 -14.962 1.00 98.12 89 GLU A CA 1
ATOM 704 C C . GLU A 1 89 ? -6.767 19.149 -15.698 1.00 98.12 89 GLU A C 1
ATOM 706 O O . GLU A 1 89 ? -7.408 20.015 -16.290 1.00 98.12 89 GLU A O 1
ATOM 711 N N . LYS A 1 90 ? -5.430 19.142 -15.701 1.00 98.06 90 LYS A N 1
ATOM 712 C CA . LYS A 1 90 ? -4.598 20.096 -16.449 1.00 98.06 90 LYS A CA 1
ATOM 713 C C . LYS A 1 90 ? -4.374 19.702 -17.910 1.00 98.06 90 LYS A C 1
ATOM 715 O O . LYS A 1 90 ? -3.630 20.390 -18.606 1.00 98.06 90 LYS A O 1
ATOM 720 N N . GLY A 1 91 ? -4.979 18.609 -18.370 1.00 97.69 91 GLY A N 1
ATOM 721 C CA . GLY A 1 91 ? -4.838 18.107 -19.733 1.00 97.69 91 GLY A CA 1
ATOM 722 C C . GLY A 1 91 ? -3.534 17.354 -19.995 1.00 97.69 91 GLY A C 1
ATOM 723 O O . GLY A 1 91 ? -3.179 17.160 -21.155 1.00 97.69 91 GLY A O 1
ATOM 724 N N . VAL A 1 92 ? -2.803 16.933 -18.954 1.00 98.06 92 VAL A N 1
ATOM 725 C CA . VAL A 1 92 ? -1.644 16.048 -19.141 1.00 98.06 92 VAL A CA 1
ATOM 726 C C . VAL A 1 92 ? -2.152 14.675 -19.597 1.00 98.06 92 VAL A C 1
ATOM 728 O O . VAL A 1 92 ? -2.983 14.097 -18.895 1.00 98.06 92 VAL A O 1
ATOM 731 N N . PRO A 1 93 ? -1.669 14.126 -20.726 1.00 97.25 93 PRO A N 1
ATOM 732 C CA . PRO A 1 93 ? -2.099 12.811 -21.194 1.00 97.25 93 PRO A CA 1
ATOM 733 C C . PRO A 1 93 ? -1.749 11.699 -20.199 1.00 97.25 93 PRO A C 1
ATOM 735 O O . PRO A 1 93 ? -0.684 11.728 -19.573 1.00 97.25 93 PRO A O 1
ATOM 738 N N . PHE A 1 94 ? -2.621 10.697 -20.067 1.00 97.56 94 PHE A N 1
ATOM 739 C CA . PHE A 1 94 ? -2.465 9.623 -19.080 1.00 97.56 94 PHE A CA 1
ATOM 740 C C . PHE A 1 94 ? -1.165 8.829 -19.288 1.00 97.56 94 PHE A C 1
ATOM 742 O O . PHE A 1 94 ? -0.443 8.531 -18.339 1.00 97.56 94 PHE A O 1
ATOM 749 N N . GLU A 1 95 ? -0.818 8.542 -20.539 1.00 95.44 95 GLU A N 1
ATOM 750 C CA . GLU A 1 95 ? 0.394 7.833 -20.956 1.00 95.44 95 GLU A CA 1
ATOM 751 C C . GLU A 1 95 ? 1.695 8.563 -20.576 1.00 95.44 95 GLU A C 1
ATOM 753 O O . GLU A 1 95 ? 2.765 7.955 -20.505 1.00 95.44 95 GLU A O 1
ATOM 758 N N . SER A 1 96 ? 1.611 9.867 -20.288 1.00 96.06 96 SER A N 1
ATOM 759 C CA . SER A 1 96 ? 2.748 10.680 -19.849 1.00 96.06 96 SER A CA 1
ATOM 760 C C . SER A 1 96 ? 2.985 10.620 -18.336 1.00 96.06 96 SER A C 1
ATOM 762 O O . SER A 1 96 ? 4.036 11.068 -17.869 1.00 96.06 96 SER A O 1
ATOM 764 N N . LEU A 1 97 ? 2.061 10.042 -17.557 1.00 97.12 97 LEU A N 1
ATOM 765 C CA . LEU A 1 97 ? 2.111 9.966 -16.090 1.00 97.12 97 LEU A CA 1
ATOM 766 C C . LEU A 1 97 ? 3.108 8.901 -15.594 1.00 97.12 97 LEU A C 1
ATOM 768 O O . LEU A 1 97 ? 2.761 7.952 -14.897 1.00 97.12 97 LEU A O 1
ATOM 772 N N . THR A 1 98 ? 4.378 9.058 -15.960 1.00 96.62 98 THR A N 1
ATOM 773 C CA . THR A 1 98 ? 5.431 8.051 -15.737 1.00 96.62 98 THR A CA 1
ATOM 774 C C . THR A 1 98 ? 6.398 8.388 -14.607 1.00 96.62 98 THR A C 1
ATOM 776 O O . THR A 1 98 ? 7.220 7.554 -14.231 1.00 96.62 98 THR A O 1
ATOM 779 N N . THR A 1 99 ? 6.302 9.590 -14.039 1.00 96.56 99 THR A N 1
ATOM 780 C CA . THR A 1 99 ? 7.226 10.115 -13.018 1.00 96.56 99 THR A CA 1
ATOM 781 C C . THR A 1 99 ? 6.517 10.571 -11.741 1.00 96.56 99 THR A C 1
ATOM 783 O O . THR A 1 99 ? 7.066 11.349 -10.962 1.00 96.56 99 THR A O 1
ATOM 786 N N . ILE A 1 100 ? 5.312 10.058 -11.486 1.00 97.94 100 ILE A N 1
ATOM 787 C CA . ILE A 1 100 ? 4.589 10.299 -10.232 1.00 97.94 100 ILE A CA 1
ATOM 788 C C . ILE A 1 100 ? 5.149 9.354 -9.157 1.00 97.94 100 ILE A C 1
ATOM 790 O O . ILE A 1 100 ? 5.237 8.149 -9.416 1.00 97.94 100 ILE A O 1
ATOM 794 N N . PRO A 1 101 ? 5.537 9.840 -7.964 1.00 97.31 101 PRO A N 1
ATOM 795 C CA . PRO A 1 101 ? 5.960 8.969 -6.874 1.00 97.31 101 PRO A CA 1
ATOM 796 C C . PRO A 1 101 ? 4.912 7.897 -6.562 1.00 97.31 101 PRO A C 1
ATOM 798 O O . PRO A 1 101 ? 3.711 8.109 -6.720 1.00 97.31 101 PRO A O 1
ATOM 801 N N . GLN A 1 102 ? 5.369 6.743 -6.089 1.00 97.06 102 GLN A N 1
ATOM 802 C CA . GLN A 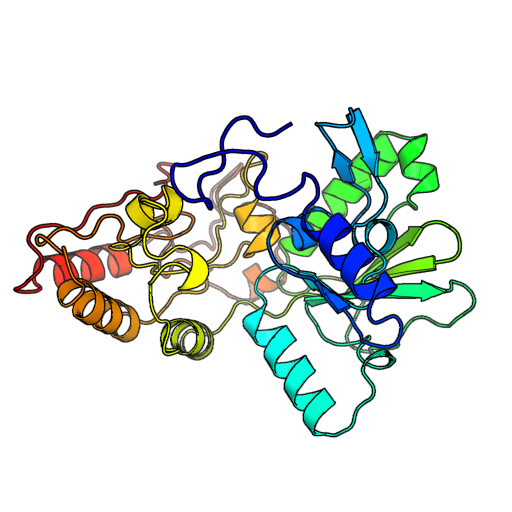1 102 ? 4.519 5.649 -5.632 1.00 97.06 102 GLN A CA 1
ATOM 803 C C . GLN A 1 102 ? 3.639 5.018 -6.727 1.00 97.06 102 GLN A C 1
ATOM 805 O O . GLN A 1 102 ? 2.586 4.430 -6.460 1.00 97.06 102 GLN A O 1
ATOM 810 N N . THR A 1 103 ? 4.094 5.120 -7.974 1.00 98.50 103 THR A N 1
ATOM 811 C CA . THR A 1 103 ? 3.471 4.485 -9.134 1.00 98.50 103 THR A CA 1
ATOM 812 C C . THR A 1 103 ? 4.411 3.483 -9.794 1.00 98.50 103 THR A C 1
ATOM 814 O O . THR A 1 103 ? 5.625 3.521 -9.587 1.00 98.50 103 THR A O 1
ATOM 817 N N . ALA A 1 104 ? 3.856 2.573 -10.589 1.00 98.56 104 ALA A N 1
ATOM 818 C CA . ALA A 1 104 ? 4.619 1.720 -11.478 1.00 98.56 104 ALA A CA 1
ATOM 819 C C . ALA A 1 104 ? 4.008 1.675 -12.880 1.00 98.56 104 ALA A C 1
ATOM 821 O O . ALA A 1 104 ? 2.785 1.688 -13.027 1.00 98.56 104 ALA A O 1
ATOM 822 N N . VAL A 1 105 ? 4.870 1.592 -13.893 1.00 98.50 105 VAL A N 1
ATOM 823 C CA . VAL A 1 105 ? 4.503 1.532 -15.316 1.00 98.50 105 VAL A CA 1
ATOM 824 C C . VAL A 1 105 ? 5.341 0.490 -16.049 1.00 98.50 105 VAL A C 1
ATOM 826 O O . VAL A 1 105 ? 6.458 0.168 -15.633 1.00 98.50 105 VAL A O 1
ATOM 829 N N . LEU A 1 106 ? 4.813 -0.012 -17.165 1.00 98.25 106 LEU A N 1
ATOM 830 C CA . LEU A 1 106 ? 5.575 -0.790 -18.138 1.00 98.25 106 LEU A CA 1
ATOM 831 C C . LEU A 1 106 ? 5.963 0.095 -19.320 1.00 98.25 106 LEU A C 1
ATOM 833 O O . LEU A 1 106 ? 5.127 0.821 -19.852 1.00 98.25 106 LEU A O 1
ATOM 837 N N . ARG A 1 107 ? 7.220 0.013 -19.757 1.00 97.38 107 ARG A N 1
ATOM 838 C CA . ARG A 1 107 ? 7.723 0.738 -20.934 1.00 97.38 107 ARG A CA 1
ATOM 839 C C . ARG A 1 107 ? 8.590 -0.166 -21.805 1.00 97.38 107 ARG A C 1
ATOM 841 O O . ARG A 1 107 ? 9.305 -0.995 -21.246 1.00 97.38 107 ARG A O 1
ATOM 848 N N . PRO A 1 108 ? 8.567 -0.034 -23.140 1.00 97.69 108 PRO A N 1
ATOM 849 C CA . PRO A 1 108 ? 9.491 -0.759 -24.007 1.00 97.69 108 PRO A CA 1
ATOM 850 C C . PRO A 1 108 ? 10.954 -0.480 -23.644 1.00 97.69 108 PRO A C 1
ATOM 852 O O . PRO A 1 108 ? 11.322 0.657 -23.357 1.00 97.69 108 PRO A O 1
ATOM 855 N N . LYS A 1 109 ? 11.814 -1.501 -23.703 1.00 97.38 109 LYS A N 1
ATOM 856 C CA . LYS A 1 109 ? 13.267 -1.352 -23.494 1.00 97.38 109 LYS A CA 1
ATOM 857 C C . LYS A 1 109 ? 13.943 -0.510 -24.578 1.00 97.38 109 LYS A C 1
ATOM 859 O O . LYS A 1 109 ? 15.028 0.011 -24.342 1.00 97.38 109 LYS A O 1
ATOM 864 N N . SER A 1 110 ? 13.314 -0.398 -25.747 1.00 96.75 110 SER A N 1
ATOM 865 C CA . SER A 1 110 ? 13.760 0.443 -26.861 1.00 96.75 110 SER A CA 1
ATOM 866 C C . SER A 1 110 ? 13.604 1.941 -26.591 1.00 96.75 110 SER A C 1
ATOM 868 O O . SER A 1 110 ? 14.189 2.750 -27.306 1.00 96.75 110 SER A O 1
ATOM 870 N N . GLU A 1 111 ? 12.810 2.322 -25.590 1.00 95.06 111 GLU A N 1
ATOM 871 C CA . GLU A 1 111 ? 12.596 3.713 -25.208 1.00 95.06 111 GLU A CA 1
ATOM 872 C C . GLU A 1 111 ? 13.482 4.099 -24.016 1.00 95.06 111 GLU A C 1
ATOM 874 O O . GLU A 1 111 ? 13.754 3.266 -23.144 1.00 95.06 111 GLU A O 1
ATOM 879 N N . PRO A 1 112 ? 13.926 5.366 -23.932 1.00 94.12 112 PRO A N 1
ATOM 880 C CA . PRO A 1 112 ? 14.669 5.834 -22.774 1.00 94.12 112 PRO A CA 1
ATOM 881 C C . PRO A 1 112 ? 13.797 5.783 -21.515 1.00 94.12 112 PRO A C 1
ATOM 883 O O . PRO A 1 112 ? 12.598 6.071 -21.544 1.00 94.12 112 PRO A O 1
ATOM 886 N N . LEU A 1 113 ? 14.424 5.466 -20.381 1.00 94.88 113 LEU A N 1
ATOM 887 C CA . LEU A 1 113 ? 13.760 5.542 -19.084 1.00 94.88 113 LEU A CA 1
ATOM 888 C C . LEU A 1 113 ? 13.314 6.991 -18.808 1.00 94.88 113 LEU A C 1
ATOM 890 O O . LEU A 1 113 ? 14.071 7.922 -19.103 1.00 94.88 113 LEU A O 1
ATOM 894 N N . PRO A 1 114 ? 12.136 7.211 -18.194 1.00 93.25 114 PRO A N 1
ATOM 895 C CA . PRO A 1 114 ? 11.713 8.540 -17.768 1.00 93.25 114 PRO A CA 1
ATOM 896 C C . PRO A 1 114 ? 12.780 9.186 -16.880 1.00 93.25 114 PRO A C 1
ATOM 898 O O . PRO A 1 114 ? 13.343 8.530 -16.006 1.00 93.25 114 PRO A O 1
ATOM 901 N N . VAL A 1 115 ? 13.080 10.465 -17.077 1.00 90.56 115 VAL A N 1
ATOM 902 C CA . VAL A 1 115 ? 14.147 11.135 -16.320 1.00 90.56 115 VAL A CA 1
ATOM 903 C C . VAL A 1 115 ? 13.556 11.854 -15.112 1.00 90.56 115 VAL A C 1
ATOM 905 O O . VAL A 1 115 ? 12.650 12.673 -15.249 1.00 90.56 115 VAL A O 1
ATOM 908 N N . ASN A 1 116 ? 14.110 11.595 -13.928 1.00 93.31 116 ASN A N 1
ATOM 909 C CA . ASN A 1 116 ? 13.890 12.406 -12.734 1.00 93.31 116 ASN A CA 1
ATOM 910 C C . ASN A 1 116 ? 15.231 12.590 -12.016 1.00 93.31 116 ASN A C 1
ATOM 912 O O . ASN A 1 116 ? 15.816 11.624 -11.539 1.00 93.31 116 ASN A O 1
ATOM 916 N N . LYS A 1 117 ? 15.725 13.833 -11.952 1.00 91.44 117 LYS A N 1
ATOM 917 C CA . LYS A 1 117 ? 17.063 14.156 -11.419 1.00 91.44 117 LYS A CA 1
ATOM 918 C C . LYS A 1 117 ? 17.219 13.861 -9.924 1.00 91.44 117 LYS A C 1
ATOM 920 O O . LYS A 1 117 ? 18.341 13.803 -9.442 1.00 91.44 117 LYS A O 1
ATOM 925 N N . ASN A 1 118 ? 16.107 13.697 -9.211 1.00 93.00 118 ASN A N 1
ATOM 926 C CA . ASN A 1 118 ? 16.095 13.432 -7.776 1.00 93.00 118 ASN A CA 1
ATOM 927 C C . ASN A 1 118 ? 16.055 11.932 -7.455 1.00 93.00 118 ASN A C 1
ATOM 929 O O . ASN A 1 118 ? 15.979 11.571 -6.283 1.00 93.00 118 ASN A O 1
ATOM 9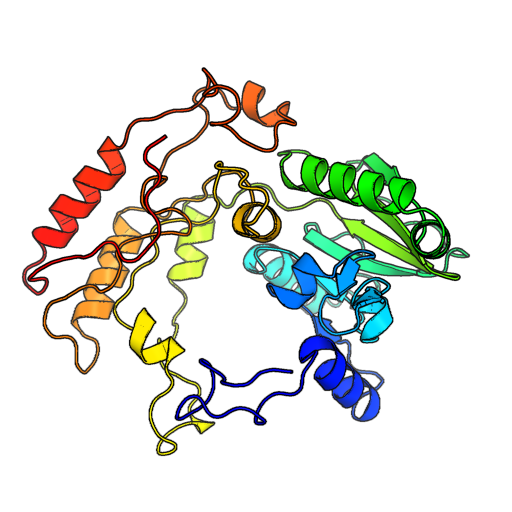33 N N . TRP A 1 119 ? 16.020 11.063 -8.469 1.00 94.81 119 TRP A N 1
ATOM 934 C CA . TRP A 1 119 ? 15.885 9.624 -8.281 1.00 94.81 119 TRP A CA 1
ATOM 935 C C . TRP A 1 119 ? 17.152 8.893 -8.693 1.00 94.81 119 TRP A C 1
ATOM 937 O O . TRP A 1 119 ? 17.705 9.116 -9.767 1.00 94.81 119 TRP A O 1
ATOM 947 N N . GLU A 1 120 ? 17.566 7.975 -7.830 1.00 96.19 120 GLU A N 1
ATOM 948 C CA . GLU A 1 120 ? 18.585 6.979 -8.125 1.00 96.19 120 GLU A CA 1
ATOM 949 C C . GLU A 1 120 ? 17.919 5.664 -8.526 1.00 96.19 120 GLU A C 1
ATOM 951 O O . GLU A 1 120 ? 16.914 5.264 -7.931 1.00 96.19 120 GLU A O 1
ATOM 956 N N . ASP A 1 121 ? 18.505 4.973 -9.498 1.00 97.56 121 ASP A N 1
ATOM 957 C CA . ASP A 1 121 ? 17.978 3.716 -10.018 1.00 97.56 121 ASP A CA 1
ATOM 958 C C . ASP A 1 121 ? 18.612 2.502 -9.322 1.00 97.56 121 ASP A C 1
ATOM 960 O O . ASP A 1 121 ? 19.808 2.464 -9.022 1.00 97.56 121 ASP A O 1
ATOM 964 N N . LEU A 1 122 ? 17.799 1.471 -9.096 1.00 98.12 122 LEU A N 1
ATOM 965 C CA . LEU A 1 122 ? 18.234 0.133 -8.715 1.00 98.12 122 LEU A CA 1
ATOM 966 C C . LEU A 1 122 ? 17.621 -0.893 -9.668 1.00 98.12 122 LEU A C 1
ATOM 968 O O . LEU A 1 122 ? 16.415 -1.147 -9.646 1.00 98.12 122 LEU A O 1
ATOM 972 N N . THR A 1 123 ? 18.470 -1.534 -10.464 1.00 98.50 123 THR A N 1
ATOM 973 C CA . THR A 1 123 ? 18.049 -2.610 -11.364 1.00 98.50 123 THR A CA 1
ATOM 974 C C . THR A 1 123 ? 17.985 -3.940 -10.619 1.00 98.50 123 THR A C 1
ATOM 976 O O . THR A 1 123 ? 18.981 -4.428 -10.088 1.00 98.50 123 THR A O 1
ATOM 979 N N . LEU A 1 124 ? 16.795 -4.529 -10.587 1.00 98.75 124 LEU A N 1
ATOM 980 C CA . LEU A 1 124 ? 16.519 -5.877 -10.108 1.00 98.75 124 LEU A CA 1
ATOM 981 C C . LEU A 1 124 ? 16.870 -6.912 -11.185 1.00 98.75 124 LEU A C 1
ATOM 983 O O . LEU A 1 124 ? 16.896 -6.613 -12.381 1.00 98.75 124 LEU A O 1
ATOM 987 N N . ASN A 1 125 ? 17.053 -8.167 -10.774 1.00 98.69 125 ASN A N 1
ATOM 988 C CA . ASN A 1 125 ? 17.182 -9.278 -11.714 1.00 98.69 125 ASN A CA 1
ATOM 989 C C . ASN A 1 125 ? 15.917 -9.380 -12.590 1.00 98.69 125 ASN A C 1
ATOM 991 O O . ASN A 1 125 ? 14.807 -9.264 -12.049 1.00 98.69 125 ASN A O 1
ATOM 995 N N . PRO A 1 126 ? 16.060 -9.605 -13.909 1.00 98.69 126 PRO A N 1
ATOM 996 C CA . PRO A 1 126 ? 14.924 -9.712 -14.815 1.00 98.69 126 PRO A CA 1
ATOM 997 C C . PRO A 1 126 ? 14.095 -10.968 -14.529 1.00 98.69 126 PRO A C 1
ATOM 999 O O . PRO A 1 126 ? 14.611 -11.957 -13.996 1.00 98.69 126 PRO A O 1
ATOM 1002 N N . HIS A 1 127 ? 12.817 -10.934 -14.908 1.00 98.69 127 HIS A N 1
ATOM 1003 C CA . HIS A 1 127 ? 11.871 -12.030 -14.685 1.00 98.69 127 HIS A CA 1
ATOM 1004 C C . HIS A 1 127 ? 12.403 -13.367 -15.217 1.00 98.69 127 HIS A C 1
ATOM 1006 O O . HIS A 1 127 ? 12.390 -14.370 -14.505 1.00 98.69 127 HIS A O 1
ATOM 1012 N N . GLU A 1 128 ? 12.973 -13.363 -16.421 1.00 98.56 128 GLU A N 1
ATOM 1013 C CA . GLU A 1 128 ? 13.486 -14.554 -17.105 1.00 98.56 128 GLU A CA 1
ATOM 1014 C C . GLU A 1 128 ? 14.647 -15.203 -16.342 1.00 98.56 128 GLU A C 1
ATOM 1016 O O . GLU A 1 128 ? 14.802 -16.424 -16.351 1.00 98.56 128 GLU A O 1
ATOM 1021 N N . LEU A 1 129 ? 15.460 -14.402 -15.643 1.00 98.69 129 LEU A N 1
ATOM 1022 C CA . LEU A 1 129 ? 16.506 -14.929 -14.771 1.00 98.69 129 LEU A CA 1
ATOM 1023 C C . LEU A 1 129 ? 15.907 -15.511 -13.487 1.00 98.69 129 LEU A C 1
ATOM 1025 O O . LEU A 1 129 ? 16.317 -16.591 -13.068 1.00 98.69 129 LEU A O 1
ATOM 1029 N N . CYS A 1 130 ? 14.913 -14.848 -12.892 1.00 98.50 130 CYS A N 1
ATOM 1030 C CA . CYS A 1 130 ? 14.224 -15.355 -11.704 1.00 98.50 130 CYS A CA 1
ATOM 1031 C C . CYS A 1 130 ? 13.557 -16.721 -11.937 1.00 98.50 130 CYS A C 1
ATOM 1033 O O . CYS A 1 130 ? 13.538 -17.534 -11.016 1.00 98.50 130 CYS A O 1
ATOM 1035 N N . LEU A 1 131 ? 13.067 -17.002 -13.153 1.00 98.44 131 LEU A N 1
ATOM 1036 C CA . LEU A 1 131 ? 12.476 -18.302 -13.511 1.00 98.44 131 LEU A CA 1
ATOM 1037 C C . LEU A 1 131 ? 13.460 -19.477 -13.397 1.00 98.44 131 LEU A C 1
ATOM 1039 O O . LEU A 1 131 ? 13.046 -20.599 -13.115 1.00 98.44 131 LEU A O 1
ATOM 1043 N N . ARG A 1 132 ? 14.758 -19.230 -13.605 1.00 98.00 132 ARG A N 1
ATOM 1044 C CA . ARG A 1 132 ? 15.806 -20.267 -13.622 1.00 98.00 132 ARG A CA 1
ATOM 1045 C C . ARG A 1 132 ? 16.759 -20.214 -12.429 1.00 98.00 132 ARG A C 1
ATOM 1047 O O . ARG A 1 132 ? 17.473 -21.181 -12.186 1.00 98.00 132 ARG A O 1
ATOM 1054 N N . ASP A 1 133 ? 16.773 -19.110 -11.683 1.00 98.44 133 ASP A N 1
ATOM 1055 C CA . ASP A 1 133 ? 17.648 -18.911 -10.529 1.00 98.44 133 ASP A CA 1
ATOM 1056 C C . ASP A 1 133 ? 16.868 -18.411 -9.301 1.00 98.44 133 ASP A C 1
ATOM 1058 O O . ASP A 1 133 ? 16.498 -17.238 -9.171 1.00 98.44 133 ASP A O 1
ATOM 1062 N N . LYS A 1 134 ? 16.687 -19.320 -8.337 1.00 97.25 134 LYS A N 1
ATOM 1063 C CA . LYS A 1 134 ? 16.026 -19.037 -7.056 1.00 97.25 134 LYS A CA 1
ATOM 1064 C C . LYS A 1 134 ? 16.775 -17.990 -6.222 1.00 97.25 134 LYS A C 1
ATOM 1066 O O . LYS A 1 134 ? 16.135 -17.250 -5.476 1.00 97.25 134 LYS A O 1
ATOM 1071 N N . LYS A 1 135 ? 18.106 -17.895 -6.338 1.00 98.31 135 LYS A N 1
ATOM 1072 C CA . LYS A 1 135 ? 18.900 -16.876 -5.632 1.00 98.31 135 LYS A CA 1
ATOM 1073 C C . LYS A 1 135 ? 18.690 -15.496 -6.244 1.00 98.31 135 LYS A C 1
ATOM 1075 O O . LYS A 1 135 ? 18.587 -14.532 -5.492 1.00 98.31 135 LYS A O 1
ATOM 1080 N N . ALA A 1 136 ? 18.548 -15.400 -7.567 1.00 98.50 136 ALA A N 1
ATOM 1081 C CA . ALA A 1 136 ? 18.206 -14.142 -8.234 1.00 98.50 136 ALA A CA 1
ATOM 1082 C C . ALA A 1 136 ? 16.822 -13.625 -7.798 1.00 98.50 136 ALA A C 1
ATOM 1084 O O . ALA A 1 136 ? 16.661 -12.440 -7.495 1.00 98.50 136 ALA A O 1
ATOM 1085 N N . PHE A 1 137 ? 15.832 -14.520 -7.689 1.00 98.19 137 PHE A N 1
ATOM 1086 C CA . PHE A 1 137 ? 14.518 -14.183 -7.130 1.00 98.19 137 PHE A CA 1
ATOM 1087 C C . PHE A 1 137 ? 14.605 -13.730 -5.660 1.00 98.19 137 PHE A C 1
ATOM 1089 O O . PHE A 1 137 ? 14.090 -12.667 -5.309 1.00 98.19 137 PHE A O 1
ATOM 1096 N N . ALA A 1 138 ? 15.313 -14.479 -4.808 1.00 97.44 138 ALA A N 1
ATOM 1097 C CA . ALA A 1 138 ? 15.487 -14.124 -3.397 1.00 97.44 138 ALA A CA 1
ATOM 1098 C C . ALA A 1 138 ? 16.232 -12.787 -3.205 1.00 97.44 138 ALA A C 1
ATOM 1100 O O . ALA A 1 138 ? 15.882 -11.995 -2.327 1.00 97.44 138 ALA A O 1
ATOM 1101 N N . ALA A 1 139 ? 17.229 -12.499 -4.048 1.00 97.94 139 ALA A N 1
ATOM 1102 C CA . ALA A 1 139 ? 17.937 -11.222 -4.046 1.00 97.94 139 ALA A CA 1
ATOM 1103 C C . ALA A 1 139 ? 16.997 -10.053 -4.380 1.00 97.94 139 ALA A C 1
ATOM 1105 O O . ALA A 1 139 ? 17.034 -9.026 -3.701 1.00 97.94 139 ALA A O 1
ATOM 1106 N N . ASN A 1 140 ? 16.102 -10.223 -5.361 1.00 97.88 140 ASN A N 1
ATOM 1107 C CA . ASN A 1 140 ? 15.091 -9.213 -5.678 1.00 97.88 140 ASN A CA 1
ATOM 1108 C C . ASN A 1 140 ? 14.157 -8.949 -4.498 1.00 97.88 140 ASN A C 1
ATOM 1110 O O . ASN A 1 140 ? 13.914 -7.787 -4.184 1.00 97.88 140 ASN A O 1
ATOM 1114 N N . PHE A 1 141 ? 13.679 -10.000 -3.821 1.00 94.25 141 PHE A N 1
ATOM 1115 C CA . PHE A 1 141 ? 12.842 -9.850 -2.628 1.00 94.25 141 PHE A CA 1
ATOM 1116 C C . PHE A 1 141 ? 13.544 -8.996 -1.564 1.00 94.25 141 PHE A C 1
ATOM 1118 O O . PHE A 1 141 ? 12.981 -8.008 -1.100 1.00 94.25 141 PHE A O 1
ATOM 1125 N N . LYS A 1 142 ? 14.815 -9.300 -1.258 1.00 93.94 142 LYS A N 1
ATOM 1126 C CA . LYS A 1 142 ? 15.628 -8.507 -0.323 1.00 93.94 142 LYS A CA 1
ATOM 1127 C C . LYS A 1 142 ? 15.722 -7.038 -0.745 1.00 93.94 142 LYS A C 1
ATOM 1129 O O . LYS A 1 142 ? 15.545 -6.160 0.094 1.00 93.94 142 LYS A O 1
ATOM 1134 N N . HIS A 1 143 ? 16.014 -6.758 -2.015 1.00 95.69 143 HIS A N 1
ATOM 1135 C CA . HIS A 1 143 ? 16.125 -5.381 -2.501 1.00 95.69 143 HIS A CA 1
ATOM 1136 C C . HIS A 1 143 ? 14.798 -4.626 -2.403 1.00 95.69 143 HIS A C 1
ATOM 1138 O O . HIS A 1 143 ? 14.776 -3.505 -1.902 1.00 95.69 143 HIS A O 1
ATOM 1144 N N . VAL A 1 144 ? 13.689 -5.250 -2.808 1.00 94.81 144 VAL A N 1
ATOM 1145 C CA . VAL A 1 144 ? 12.347 -4.658 -2.707 1.00 94.81 144 VAL A CA 1
ATOM 1146 C C . VAL A 1 144 ? 11.983 -4.373 -1.249 1.00 94.81 144 VAL A C 1
ATOM 1148 O O . VAL A 1 144 ? 11.500 -3.281 -0.950 1.00 94.81 144 VAL A O 1
ATOM 1151 N N . GLU A 1 145 ? 12.247 -5.314 -0.340 1.00 91.62 145 GLU A N 1
ATOM 1152 C CA . GLU A 1 145 ? 12.023 -5.159 1.102 1.00 91.62 145 GLU A CA 1
ATOM 1153 C C . GLU A 1 145 ? 12.839 -3.983 1.660 1.00 91.62 145 GLU A C 1
ATOM 1155 O O . GLU A 1 145 ? 12.304 -3.117 2.350 1.00 91.62 145 GLU A O 1
ATOM 1160 N N . GLN A 1 146 ? 14.130 -3.901 1.323 1.00 92.00 146 GLN A N 1
ATOM 1161 C CA . GLN A 1 146 ? 15.008 -2.825 1.784 1.00 92.00 146 GLN A CA 1
ATOM 1162 C C . GLN A 1 146 ? 14.550 -1.456 1.280 1.00 92.00 146 GLN A C 1
ATOM 1164 O O . GLN A 1 146 ? 14.430 -0.533 2.081 1.00 92.00 146 GLN A O 1
ATOM 1169 N N . GLU A 1 147 ? 14.269 -1.316 -0.018 1.00 93.56 147 GLU A N 1
ATOM 1170 C CA . GLU A 1 147 ? 13.818 -0.039 -0.580 1.00 93.56 147 GLU A CA 1
ATOM 1171 C C . GLU A 1 147 ? 12.433 0.365 -0.045 1.00 93.56 147 GLU A C 1
ATOM 1173 O O . GLU A 1 147 ? 12.215 1.539 0.230 1.00 93.56 147 GLU A O 1
ATOM 1178 N N . SER A 1 148 ? 11.527 -0.589 0.214 1.00 89.81 148 SER A N 1
ATOM 1179 C CA . SER A 1 148 ? 10.200 -0.296 0.796 1.00 89.81 148 SER A CA 1
ATOM 1180 C C . SER A 1 148 ? 10.265 0.230 2.240 1.00 89.81 148 SER A C 1
ATOM 1182 O O . SER A 1 148 ? 9.298 0.809 2.728 1.00 89.81 148 SER A O 1
ATOM 1184 N N . ASN A 1 149 ? 11.390 0.026 2.934 1.00 88.50 149 ASN A N 1
ATOM 1185 C CA . ASN A 1 149 ? 11.589 0.411 4.335 1.00 88.50 149 ASN A CA 1
ATOM 1186 C C . ASN A 1 149 ? 12.452 1.676 4.523 1.00 88.50 149 ASN A C 1
ATOM 1188 O O . ASN A 1 149 ? 12.697 2.073 5.673 1.00 88.50 149 ASN A O 1
ATOM 1192 N N . LYS A 1 150 ? 12.915 2.294 3.427 1.00 90.81 150 LYS A N 1
ATOM 1193 C CA . LYS A 1 150 ? 13.665 3.559 3.430 1.00 90.81 150 LYS A CA 1
ATOM 1194 C C . LYS A 1 150 ? 12.727 4.759 3.341 1.00 90.81 150 LYS A C 1
ATOM 1196 O O . LYS A 1 150 ? 11.685 4.690 2.700 1.00 90.81 150 LYS A O 1
ATOM 1201 N N . VAL A 1 151 ? 13.146 5.883 3.925 1.00 88.50 151 VAL A N 1
ATOM 1202 C CA . VAL A 1 151 ? 12.510 7.190 3.675 1.00 88.50 151 VAL A CA 1
ATOM 1203 C C . VAL A 1 151 ? 12.821 7.659 2.252 1.00 88.50 151 VAL A C 1
ATOM 1205 O O . VAL A 1 151 ? 11.935 8.100 1.529 1.00 88.50 151 VAL A O 1
ATOM 1208 N N . GLN A 1 152 ? 14.081 7.514 1.837 1.00 90.69 152 GLN A N 1
ATOM 1209 C CA . GLN A 1 152 ? 14.562 7.842 0.496 1.00 90.69 152 GLN A CA 1
ATOM 1210 C C . GLN A 1 152 ? 14.840 6.545 -0.269 1.00 90.69 152 GLN A C 1
ATOM 1212 O O . GLN A 1 152 ? 15.946 6.003 -0.239 1.00 90.69 152 GLN A O 1
ATOM 1217 N N . ALA A 1 153 ? 13.797 5.993 -0.888 1.00 94.31 153 ALA A N 1
ATOM 1218 C CA . ALA A 1 153 ? 13.918 4.783 -1.691 1.00 94.31 153 ALA A CA 1
ATOM 1219 C C . ALA A 1 153 ? 14.418 5.097 -3.105 1.00 94.31 153 ALA A C 1
ATOM 1221 O O . ALA A 1 153 ? 14.120 6.149 -3.673 1.00 94.31 153 ALA A O 1
ATOM 1222 N N . ARG A 1 154 ? 15.129 4.140 -3.695 1.00 96.75 154 ARG A N 1
ATOM 1223 C CA . ARG A 1 154 ? 15.507 4.184 -5.110 1.00 96.75 154 ARG A CA 1
ATOM 1224 C C . ARG A 1 154 ? 14.342 3.792 -6.009 1.00 96.75 154 ARG A C 1
ATOM 1226 O O . ARG A 1 154 ? 13.452 3.042 -5.603 1.00 96.75 154 ARG A O 1
ATOM 1233 N N . ARG A 1 155 ? 14.377 4.256 -7.257 1.00 98.06 155 ARG A N 1
ATOM 1234 C CA . ARG A 1 155 ? 13.485 3.771 -8.307 1.00 98.06 155 ARG A CA 1
ATOM 1235 C C . ARG A 1 155 ? 13.901 2.355 -8.682 1.00 98.06 155 ARG A C 1
ATOM 1237 O O . ARG A 1 155 ? 15.062 2.111 -9.001 1.00 98.06 155 ARG A O 1
ATOM 1244 N N . LEU A 1 156 ? 12.964 1.415 -8.647 1.00 98.50 156 LEU A N 1
ATOM 1245 C CA . LEU A 1 156 ? 13.251 0.025 -8.994 1.00 98.50 156 LEU A CA 1
ATOM 1246 C C . LEU A 1 156 ? 12.969 -0.221 -10.472 1.00 98.50 156 LEU A C 1
ATOM 1248 O O . LEU A 1 156 ? 11.908 0.152 -10.973 1.00 98.50 156 LEU A O 1
ATOM 1252 N N . LEU A 1 157 ? 13.892 -0.904 -11.142 1.00 98.69 157 LEU A N 1
ATOM 1253 C CA . LEU A 1 157 ? 13.757 -1.317 -12.536 1.00 98.69 157 LEU A CA 1
ATOM 1254 C C . LEU A 1 157 ? 13.834 -2.841 -12.617 1.00 98.69 157 LEU A C 1
ATOM 1256 O O . LEU A 1 157 ? 14.793 -3.429 -12.128 1.00 98.69 157 LEU A O 1
ATOM 1260 N N . GLN A 1 158 ? 12.862 -3.506 -13.237 1.00 98.81 158 GLN A N 1
ATOM 1261 C CA . GLN A 1 158 ? 12.930 -4.949 -13.499 1.00 98.81 158 GLN A CA 1
ATOM 1262 C C . GLN A 1 158 ? 12.634 -5.223 -14.970 1.00 98.81 158 GLN A C 1
ATOM 1264 O O . GLN A 1 158 ? 11.592 -4.828 -15.485 1.00 98.81 158 GLN A O 1
ATOM 1269 N N . GLY A 1 159 ? 13.543 -5.919 -15.652 1.00 98.69 159 GLY A N 1
ATOM 1270 C CA . GLY A 1 159 ? 13.298 -6.366 -17.021 1.00 98.69 159 GLY A CA 1
ATOM 1271 C C . GLY A 1 159 ? 12.262 -7.491 -17.048 1.00 98.69 159 GLY A C 1
ATOM 1272 O O . GLY A 1 159 ? 12.360 -8.419 -16.244 1.00 98.69 159 GLY A O 1
ATOM 1273 N N . VAL A 1 160 ? 11.296 -7.406 -17.964 1.00 98.38 160 VAL A N 1
ATOM 1274 C CA . VAL A 1 160 ? 10.310 -8.460 -18.253 1.00 98.38 160 VAL A CA 1
ATOM 1275 C C . VAL A 1 160 ? 10.057 -8.468 -19.762 1.00 98.38 160 VAL A C 1
ATOM 1277 O O . VAL A 1 160 ? 9.514 -7.505 -20.304 1.00 98.38 160 VAL A O 1
ATOM 1280 N N . GLY A 1 161 ? 10.508 -9.514 -20.454 1.00 97.25 161 GLY A N 1
ATOM 1281 C CA . GLY A 1 161 ? 10.530 -9.584 -21.916 1.00 97.25 161 GLY A CA 1
ATOM 1282 C C . GLY A 1 161 ? 11.225 -8.366 -22.530 1.00 97.25 161 GLY A C 1
ATOM 1283 O O . GLY A 1 161 ? 12.310 -7.968 -22.098 1.00 97.25 161 GLY A O 1
ATOM 1284 N N . GLU A 1 162 ? 10.554 -7.714 -23.478 1.00 97.69 162 GLU A N 1
ATOM 1285 C CA . GLU A 1 162 ? 11.020 -6.489 -24.147 1.00 97.69 162 GLU A CA 1
ATOM 1286 C C . GLU A 1 162 ? 10.642 -5.195 -23.407 1.00 97.69 162 GLU A C 1
ATOM 1288 O O . GLU A 1 162 ? 10.751 -4.101 -23.963 1.00 97.69 162 GLU A O 1
ATOM 1293 N N . LYS A 1 163 ? 10.198 -5.286 -22.146 1.00 98.50 163 LYS A N 1
ATOM 1294 C CA . LYS A 1 163 ? 9.770 -4.134 -21.343 1.00 98.50 163 LYS A CA 1
ATOM 1295 C C . LYS A 1 163 ? 10.601 -3.966 -20.072 1.00 98.50 163 LYS A C 1
ATOM 1297 O O . LYS A 1 163 ? 11.156 -4.915 -19.511 1.00 98.50 163 LYS A O 1
ATOM 1302 N N . TRP A 1 164 ? 10.651 -2.731 -19.599 1.00 98.50 164 TRP A N 1
ATOM 1303 C CA . TRP A 1 164 ? 10.997 -2.367 -18.237 1.00 98.50 164 TRP A CA 1
ATOM 1304 C C . TRP A 1 164 ? 9.722 -2.210 -17.420 1.00 98.50 164 TRP A C 1
ATOM 1306 O O . TRP A 1 164 ? 8.848 -1.421 -17.773 1.00 98.50 164 TRP A O 1
ATOM 1316 N N . LEU A 1 165 ? 9.649 -2.918 -16.298 1.00 98.75 165 LEU A N 1
ATOM 1317 C CA . LEU A 1 165 ? 8.851 -2.485 -15.162 1.00 98.75 165 LEU A CA 1
ATOM 1318 C C . LEU A 1 165 ? 9.627 -1.391 -14.432 1.00 98.75 165 LEU A C 1
ATOM 1320 O O . LEU A 1 165 ? 10.749 -1.626 -13.983 1.00 98.75 165 LEU A O 1
ATOM 1324 N N . ILE A 1 166 ? 9.002 -0.230 -14.285 1.00 98.62 166 ILE A N 1
ATOM 1325 C CA . ILE A 1 166 ? 9.555 0.940 -13.607 1.00 98.62 166 ILE A CA 1
ATOM 1326 C C . ILE A 1 166 ? 8.686 1.205 -12.381 1.00 98.62 166 ILE A C 1
ATOM 1328 O O . ILE A 1 166 ? 7.498 1.456 -12.543 1.00 98.62 166 ILE A O 1
ATOM 1332 N N . ILE A 1 167 ? 9.251 1.138 -11.173 1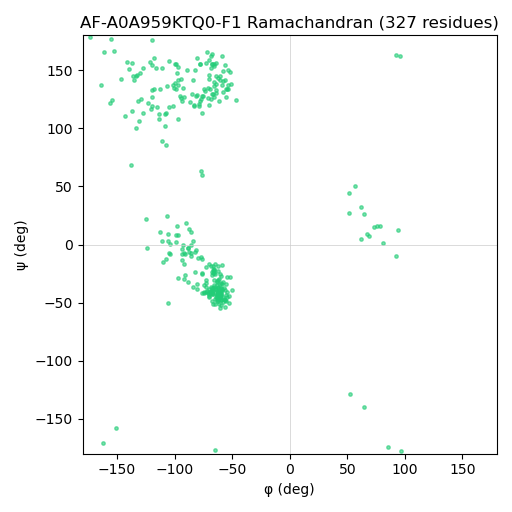.00 98.50 167 ILE A N 1
ATOM 1333 C CA . ILE A 1 167 ? 8.557 1.433 -9.910 1.00 98.50 167 ILE A CA 1
ATOM 1334 C C . ILE A 1 167 ? 9.182 2.681 -9.298 1.00 98.50 167 ILE A C 1
ATOM 1336 O O . ILE A 1 167 ? 10.307 2.639 -8.793 1.00 98.50 167 ILE A O 1
ATOM 1340 N N . ASN A 1 168 ? 8.441 3.779 -9.336 1.00 98.12 168 ASN A N 1
ATOM 1341 C CA . ASN A 1 168 ? 8.869 5.071 -8.823 1.00 98.12 168 ASN A CA 1
ATOM 1342 C C . ASN A 1 168 ? 8.932 5.064 -7.287 1.00 98.12 168 ASN A C 1
ATOM 1344 O O . ASN A 1 168 ? 8.081 4.421 -6.678 1.00 98.12 168 ASN A O 1
ATOM 1348 N N . PRO A 1 169 ? 9.880 5.784 -6.654 1.00 96.50 169 PRO A N 1
ATOM 1349 C CA . PRO A 1 169 ? 9.991 5.886 -5.195 1.00 96.50 169 PRO A CA 1
ATOM 1350 C C . PRO A 1 169 ? 8.676 6.305 -4.521 1.00 96.50 169 PRO A C 1
ATOM 1352 O O . PRO A 1 169 ? 7.916 7.059 -5.131 1.00 96.50 169 PRO A O 1
ATOM 1355 N N . PRO A 1 170 ? 8.390 5.865 -3.280 1.00 94.88 170 PRO A N 1
ATOM 1356 C CA . PRO A 1 170 ? 7.141 6.180 -2.599 1.00 94.88 170 PRO A CA 1
ATOM 1357 C C . PRO A 1 170 ? 7.089 7.652 -2.171 1.00 94.88 170 PRO A C 1
ATOM 1359 O O . PRO A 1 170 ? 8.113 8.337 -2.122 1.00 94.88 170 PRO A O 1
ATOM 1362 N N . TYR A 1 171 ? 5.900 8.132 -1.805 1.00 94.06 171 TYR A N 1
ATOM 1363 C CA . TYR A 1 171 ? 5.808 9.363 -1.025 1.00 94.06 171 TYR A CA 1
ATOM 1364 C C . TYR A 1 171 ? 6.417 9.155 0.372 1.00 94.06 171 TYR A C 1
ATOM 1366 O O . TYR A 1 171 ? 6.442 8.023 0.872 1.00 94.06 171 TYR A O 1
ATOM 1374 N N . PRO A 1 172 ? 6.879 10.230 1.037 1.00 91.44 172 PRO A N 1
ATOM 1375 C CA . PRO A 1 172 ? 7.157 10.163 2.464 1.00 91.44 172 PRO A CA 1
ATOM 1376 C C . PRO A 1 172 ? 5.887 9.765 3.240 1.00 91.44 172 PRO A C 1
ATOM 1378 O O . PRO A 1 172 ? 4.773 9.902 2.718 1.00 91.44 172 PRO A O 1
ATOM 1381 N N . PRO A 1 173 ? 6.032 9.298 4.493 1.00 90.44 173 PRO A N 1
ATOM 1382 C CA . PRO A 1 173 ? 4.888 9.039 5.360 1.00 90.44 173 PRO A CA 1
ATOM 1383 C C . PRO A 1 173 ? 3.961 10.256 5.409 1.00 90.44 173 PRO A C 1
ATOM 1385 O O . PRO A 1 173 ? 4.435 11.392 5.470 1.00 90.44 173 PRO A O 1
ATOM 1388 N N . MET A 1 174 ? 2.648 10.018 5.367 1.00 94.88 174 MET A N 1
ATOM 1389 C CA . MET A 1 174 ? 1.664 11.101 5.387 1.00 94.88 174 MET A CA 1
ATOM 1390 C C . MET A 1 174 ? 1.828 11.967 6.637 1.00 94.88 174 MET A C 1
ATOM 1392 O O . MET A 1 174 ? 2.059 11.455 7.735 1.00 94.88 174 MET A O 1
ATOM 1396 N N . THR A 1 175 ? 1.662 13.277 6.468 1.00 96.44 175 THR A N 1
ATOM 1397 C CA . THR A 1 175 ? 1.537 14.201 7.601 1.00 96.44 175 THR A CA 1
ATOM 1398 C C . THR A 1 175 ? 0.217 13.971 8.342 1.00 96.44 175 THR A C 1
ATOM 1400 O O . THR A 1 175 ? -0.708 13.381 7.781 1.00 96.44 175 THR A O 1
ATOM 1403 N N . GLU A 1 176 ? 0.109 14.461 9.584 1.00 97.38 176 GLU A N 1
ATOM 1404 C CA . GLU A 1 176 ? -1.135 14.387 10.375 1.00 97.38 176 GLU A CA 1
ATOM 1405 C C . GLU A 1 176 ? -2.317 15.002 9.598 1.00 97.38 176 GLU A C 1
ATOM 1407 O O . GLU A 1 176 ? -3.346 14.361 9.428 1.00 97.38 176 GLU A O 1
ATOM 1412 N N . GLU A 1 177 ? -2.119 16.170 8.980 1.00 97.75 177 GLU A N 1
ATOM 1413 C CA . GLU A 1 177 ? -3.128 16.817 8.127 1.00 97.75 177 GLU A CA 1
ATOM 1414 C C . GLU A 1 177 ? -3.544 15.960 6.921 1.00 97.75 177 GLU A C 1
ATOM 1416 O O . GLU A 1 177 ? -4.714 15.918 6.549 1.00 97.75 177 GLU A O 1
ATOM 1421 N N . GLN A 1 178 ? -2.591 15.274 6.279 1.00 97.31 178 GLN A N 1
ATOM 1422 C CA . GLN A 1 178 ? -2.868 14.452 5.100 1.00 97.31 178 GLN A CA 1
ATOM 1423 C C . GLN A 1 178 ? -3.647 13.187 5.453 1.00 97.31 178 GLN A C 1
ATOM 1425 O O . GLN A 1 178 ? -4.557 12.810 4.710 1.00 97.31 178 GLN A O 1
ATOM 1430 N N . ILE A 1 179 ? -3.286 12.520 6.553 1.00 97.12 179 ILE A N 1
ATOM 1431 C CA . ILE A 1 179 ? -4.014 11.331 6.994 1.00 97.12 179 ILE A CA 1
ATOM 1432 C C . ILE A 1 179 ? -5.384 11.715 7.555 1.00 97.12 179 ILE A C 1
ATOM 1434 O O . ILE A 1 179 ? -6.361 11.066 7.199 1.00 97.12 179 ILE A O 1
ATOM 1438 N N . ASP A 1 180 ? -5.504 12.803 8.315 1.00 98.12 180 ASP A N 1
ATOM 1439 C CA . ASP A 1 180 ? -6.802 13.292 8.787 1.00 98.12 180 ASP A CA 1
ATOM 1440 C C . ASP A 1 180 ? -7.726 13.626 7.617 1.00 98.12 180 ASP A C 1
ATOM 1442 O O . ASP A 1 180 ? -8.841 13.118 7.559 1.00 98.12 180 ASP A O 1
ATOM 1446 N N . ALA A 1 181 ? -7.235 14.360 6.612 1.00 96.75 181 ALA A N 1
ATOM 1447 C CA . ALA A 1 181 ? -8.009 14.659 5.409 1.00 96.75 181 ALA A CA 1
ATOM 1448 C C . ALA A 1 181 ? -8.476 13.393 4.668 1.00 96.75 181 ALA A C 1
ATOM 1450 O O . ALA A 1 181 ? -9.549 13.391 4.070 1.00 96.75 181 ALA A O 1
ATOM 1451 N N . SER A 1 182 ? -7.691 12.308 4.703 1.00 95.25 182 SER A N 1
ATOM 1452 C CA . SER A 1 182 ? -8.083 11.018 4.123 1.00 95.25 182 SER A CA 1
ATOM 1453 C C . SER A 1 182 ? -9.246 10.373 4.879 1.00 95.25 182 SER A C 1
ATOM 1455 O O . SER A 1 182 ? -10.130 9.809 4.232 1.00 95.25 182 SER A O 1
ATOM 1457 N N . PHE A 1 183 ? -9.255 10.452 6.212 1.00 95.56 183 PHE A N 1
ATOM 1458 C CA . PHE A 1 183 ? -10.304 9.878 7.063 1.00 95.56 183 PHE A CA 1
ATOM 1459 C C . PHE A 1 183 ? -11.543 10.778 7.196 1.00 95.56 183 PHE A C 1
ATOM 1461 O O . PHE A 1 183 ? -12.635 10.259 7.408 1.00 95.56 183 PHE A O 1
ATOM 1468 N N . ASP A 1 184 ? -11.398 12.089 6.996 1.00 95.00 184 ASP A N 1
ATOM 1469 C CA . ASP A 1 184 ? -12.481 13.076 7.088 1.00 95.00 184 ASP A CA 1
ATOM 1470 C C . ASP A 1 184 ? -13.350 13.149 5.810 1.00 95.00 184 ASP A C 1
ATOM 1472 O O . ASP A 1 184 ? -14.363 13.854 5.779 1.00 95.00 184 ASP A O 1
ATOM 1476 N N . LEU A 1 185 ? -12.992 12.418 4.744 1.00 94.81 185 LEU A N 1
ATOM 1477 C CA . LEU A 1 185 ? -13.841 12.288 3.555 1.00 94.81 185 LEU A CA 1
ATOM 1478 C C . LEU A 1 185 ? -15.221 11.700 3.922 1.00 94.81 185 LEU A C 1
ATOM 1480 O O . LEU A 1 185 ? -15.320 10.875 4.832 1.00 94.81 185 LEU A O 1
ATOM 1484 N N . PRO A 1 186 ? -16.299 12.065 3.199 1.00 93.94 186 PRO A N 1
ATOM 1485 C CA . PRO A 1 186 ? -17.673 11.688 3.540 1.00 93.94 186 PRO A CA 1
ATOM 1486 C C . PRO A 1 186 ? -17.984 10.227 3.169 1.00 93.94 186 PRO A C 1
ATOM 1488 O O . PRO A 1 186 ? -18.821 9.938 2.309 1.00 93.94 186 PRO A O 1
ATOM 1491 N N . TYR A 1 187 ? -17.289 9.278 3.795 1.00 93.25 187 TYR A N 1
ATOM 1492 C CA . TYR A 1 187 ? -17.516 7.856 3.585 1.00 93.25 187 TYR A CA 1
ATOM 1493 C C . TYR A 1 187 ? -18.901 7.456 4.082 1.00 93.25 187 TYR A C 1
ATOM 1495 O O . TYR A 1 187 ? -19.311 7.788 5.190 1.00 93.25 187 TYR A O 1
ATOM 1503 N N . THR A 1 188 ? -19.598 6.639 3.295 1.00 91.88 188 THR A N 1
ATOM 1504 C CA . THR A 1 188 ? -20.911 6.112 3.692 1.00 91.88 188 THR A CA 1
ATOM 1505 C C . THR A 1 188 ? -20.828 5.162 4.882 1.00 91.88 188 THR A C 1
ATOM 1507 O O . THR A 1 188 ? -21.839 4.931 5.534 1.00 91.88 188 THR A O 1
ATOM 1510 N N . ARG A 1 189 ? -19.649 4.566 5.131 1.00 91.12 189 ARG A N 1
ATOM 1511 C CA . ARG A 1 189 ? -19.419 3.492 6.114 1.00 91.12 189 ARG A CA 1
ATOM 1512 C C . ARG A 1 189 ? -20.393 2.316 5.966 1.00 91.12 189 ARG A C 1
ATOM 1514 O O . ARG A 1 189 ? -20.669 1.616 6.932 1.00 91.12 189 ARG A O 1
ATOM 1521 N N . LEU A 1 190 ? -20.911 2.088 4.759 1.00 91.56 190 LEU A N 1
ATOM 1522 C CA . LEU A 1 190 ? -21.878 1.035 4.454 1.00 91.56 190 LEU A CA 1
ATOM 1523 C C . LEU A 1 190 ? -21.392 0.176 3.280 1.00 91.56 190 LEU A C 1
ATOM 1525 O O . LEU A 1 190 ? -20.682 0.676 2.401 1.00 91.56 190 LEU A O 1
ATOM 1529 N N . PRO A 1 191 ? -21.797 -1.106 3.207 1.00 91.56 191 PRO A N 1
ATOM 1530 C CA . PRO A 1 191 ? -21.578 -1.920 2.020 1.00 91.56 191 PRO A CA 1
ATOM 1531 C C . PRO A 1 191 ? -22.183 -1.268 0.775 1.00 91.56 191 PRO A C 1
ATOM 1533 O O . PRO A 1 191 ? -23.163 -0.527 0.850 1.00 91.56 191 PRO A O 1
ATOM 1536 N N . HIS A 1 192 ? -21.635 -1.602 -0.395 1.00 91.44 192 HIS A N 1
ATOM 1537 C CA . HIS A 1 192 ? -22.147 -1.089 -1.662 1.00 91.44 192 HIS A CA 1
ATOM 1538 C C . HIS A 1 192 ? -23.665 -1.368 -1.805 1.00 91.44 192 HIS A C 1
ATOM 1540 O O . HIS A 1 192 ? -24.075 -2.520 -1.614 1.00 91.44 192 HIS A O 1
ATOM 1546 N N . PRO A 1 193 ? -24.499 -0.389 -2.223 1.00 91.19 193 PRO A N 1
ATOM 1547 C CA . PRO A 1 193 ? -25.963 -0.528 -2.262 1.00 91.19 193 PRO A CA 1
ATOM 1548 C C . PRO A 1 193 ? -26.483 -1.739 -3.050 1.00 91.19 193 PRO A C 1
ATOM 1550 O O . PRO A 1 193 ? -27.511 -2.314 -2.715 1.00 91.19 193 PRO A O 1
ATOM 1553 N N . LYS A 1 194 ? -25.735 -2.202 -4.060 1.00 90.06 194 LYS A N 1
ATOM 1554 C CA . LYS A 1 194 ? -26.017 -3.450 -4.808 1.00 90.06 194 LYS A CA 1
ATOM 1555 C C . LYS A 1 194 ? -26.228 -4.684 -3.911 1.00 90.06 194 LYS A C 1
ATOM 1557 O O . LYS A 1 194 ? -26.909 -5.623 -4.325 1.00 90.06 194 LYS A O 1
ATOM 1562 N N . TYR A 1 195 ? -25.630 -4.709 -2.720 1.00 88.56 195 TYR A N 1
ATOM 1563 C CA . TYR A 1 195 ? -25.755 -5.807 -1.760 1.00 88.56 195 TYR A CA 1
ATOM 1564 C C . TYR A 1 195 ? -26.946 -5.666 -0.809 1.00 88.56 195 TYR A C 1
ATOM 1566 O O . TYR A 1 195 ? -27.215 -6.584 -0.034 1.00 88.56 195 TYR A O 1
ATOM 1574 N N . GLN A 1 196 ? -27.699 -4.567 -0.886 1.00 84.94 196 GLN A N 1
ATOM 1575 C CA . GLN A 1 196 ? -28.910 -4.388 -0.098 1.00 84.94 196 GLN A CA 1
ATOM 1576 C C . GLN A 1 196 ? -29.871 -5.562 -0.354 1.00 84.94 196 GLN A C 1
ATOM 1578 O O . GLN A 1 196 ? -30.089 -5.966 -1.497 1.00 84.94 196 GLN A O 1
ATOM 1583 N N . LYS A 1 197 ? -30.427 -6.128 0.724 1.00 87.12 197 LYS A N 1
ATOM 1584 C CA . LYS A 1 197 ? -31.318 -7.309 0.711 1.00 87.12 197 LYS A CA 1
ATOM 1585 C C . LYS A 1 197 ? -30.671 -8.637 0.283 1.00 87.12 197 LYS A C 1
ATOM 1587 O O . LYS A 1 197 ? -31.391 -9.614 0.116 1.00 87.12 197 LYS A O 1
ATOM 1592 N N . ARG A 1 198 ? -29.342 -8.717 0.129 1.00 88.81 198 ARG A N 1
ATOM 1593 C CA . ARG A 1 198 ? -28.640 -9.971 -0.225 1.00 88.81 198 ARG A CA 1
ATOM 1594 C C . ARG A 1 198 ? -28.060 -10.726 0.978 1.00 88.81 198 ARG A C 1
ATOM 1596 O O . ARG A 1 198 ? -27.338 -11.696 0.787 1.00 88.81 198 ARG A O 1
ATOM 1603 N N . GLY A 1 199 ? -28.382 -10.294 2.196 1.00 85.94 199 GLY A N 1
ATOM 1604 C CA . GLY A 1 199 ? -27.801 -10.809 3.437 1.00 85.94 199 GLY A CA 1
ATOM 1605 C C . GLY A 1 199 ? -26.644 -9.948 3.940 1.00 85.94 199 GLY A C 1
ATOM 1606 O O . GLY A 1 199 ? -26.340 -8.899 3.367 1.00 85.94 199 GLY A O 1
ATOM 1607 N N . SER A 1 200 ? -26.024 -10.373 5.038 1.00 89.94 200 SER A N 1
ATOM 1608 C CA . SER A 1 200 ? -24.915 -9.643 5.645 1.00 89.94 200 SER A CA 1
ATOM 1609 C C . SER A 1 200 ? -23.600 -9.857 4.902 1.00 89.94 200 SER A C 1
ATOM 1611 O O . SER A 1 200 ? -23.411 -10.855 4.209 1.00 89.94 200 SER A O 1
ATOM 1613 N N . VAL A 1 201 ? -22.682 -8.901 5.028 1.00 94.12 201 VAL A N 1
ATOM 1614 C CA . VAL A 1 201 ? -21.320 -9.010 4.494 1.00 94.12 201 VAL A CA 1
ATOM 1615 C C . VAL A 1 201 ? -20.382 -9.218 5.686 1.00 94.12 201 VAL A C 1
ATOM 1617 O O . VAL A 1 201 ? -20.238 -8.282 6.474 1.00 94.12 201 VAL A O 1
ATOM 1620 N N . PRO A 1 202 ? -19.733 -10.389 5.836 1.00 93.56 202 PRO A N 1
ATOM 1621 C CA . PRO A 1 202 ? -18.942 -10.702 7.032 1.00 93.56 202 PRO A CA 1
ATOM 1622 C C . PRO A 1 202 ? -17.861 -9.664 7.361 1.00 93.56 202 PRO A C 1
ATOM 1624 O O . PRO A 1 202 ? -17.681 -9.286 8.516 1.00 93.56 202 PRO A O 1
ATOM 1627 N N . ALA A 1 203 ? -17.167 -9.146 6.342 1.00 92.62 203 ALA A N 1
ATOM 1628 C CA . ALA A 1 203 ? -16.158 -8.107 6.529 1.00 92.62 203 ALA A CA 1
ATOM 1629 C C . ALA A 1 203 ? -16.758 -6.811 7.093 1.00 92.62 203 ALA A C 1
ATOM 1631 O O . ALA A 1 203 ? -16.126 -6.163 7.917 1.00 92.62 203 ALA A O 1
ATOM 1632 N N . PHE A 1 204 ? -17.976 -6.446 6.684 1.00 93.88 204 PHE A N 1
ATOM 1633 C CA . PHE A 1 204 ? -18.663 -5.269 7.211 1.00 93.88 204 PHE A CA 1
ATOM 1634 C C . PHE A 1 204 ? -19.091 -5.475 8.665 1.00 93.88 204 PHE A C 1
ATOM 1636 O O . PHE A 1 204 ? -18.846 -4.602 9.494 1.00 93.88 204 PHE A O 1
ATOM 1643 N N . GLU A 1 205 ? -19.662 -6.640 8.990 1.00 92.19 205 GLU A N 1
ATOM 1644 C CA . GLU A 1 205 ? -20.089 -6.953 10.360 1.00 92.19 205 GLU A CA 1
ATOM 1645 C C . GLU A 1 205 ? -18.943 -6.823 11.366 1.00 92.19 205 GLU A C 1
ATOM 1647 O O . GLU A 1 205 ? -19.145 -6.291 12.458 1.00 92.19 205 GLU A O 1
ATOM 1652 N N . MET A 1 206 ? -17.745 -7.251 10.960 1.00 90.38 206 MET A N 1
ATOM 1653 C CA . MET A 1 206 ? -16.522 -7.180 11.756 1.00 90.38 206 MET A CA 1
ATOM 1654 C C . MET A 1 206 ? -16.053 -5.737 12.016 1.00 90.38 206 MET A C 1
ATOM 1656 O O . MET A 1 206 ? -15.622 -5.427 13.1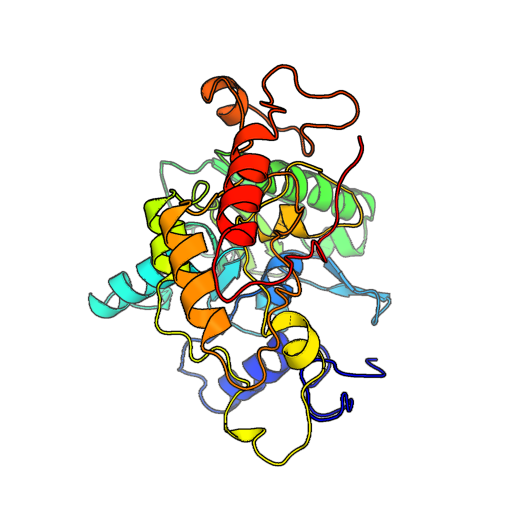26 1.00 90.38 206 MET A O 1
ATOM 1660 N N . ILE A 1 207 ? -16.116 -4.856 11.009 1.00 92.06 207 ILE A N 1
ATOM 1661 C CA . ILE A 1 207 ? -15.404 -3.562 11.038 1.00 92.06 207 ILE A CA 1
ATOM 1662 C C . ILE A 1 207 ? -16.302 -2.334 11.226 1.00 92.06 207 ILE A C 1
ATOM 1664 O O . ILE A 1 207 ? -15.783 -1.246 11.462 1.00 92.06 207 ILE A O 1
ATOM 1668 N N . GLN A 1 208 ? -17.627 -2.459 11.106 1.00 94.19 208 GLN A N 1
ATOM 1669 C CA . GLN A 1 208 ? -18.542 -1.305 11.051 1.00 94.19 208 GLN A CA 1
ATOM 1670 C C . GLN A 1 208 ? -18.412 -0.333 12.243 1.00 94.19 208 GLN A C 1
ATOM 1672 O O . GLN A 1 208 ? -18.514 0.880 12.054 1.00 94.19 208 GLN A O 1
ATOM 1677 N N . PHE A 1 209 ? -18.111 -0.851 13.441 1.00 96.81 209 PHE A N 1
ATOM 1678 C CA . PHE A 1 209 ? -17.923 -0.071 14.673 1.00 96.81 209 PHE A CA 1
ATOM 1679 C C . PHE A 1 209 ? -16.451 0.037 15.106 1.00 96.81 209 PHE A C 1
ATOM 1681 O O . PHE A 1 209 ? -16.170 0.214 16.290 1.00 96.81 209 PHE A O 1
ATOM 1688 N N . SER A 1 210 ? -15.518 -0.100 14.161 1.00 95.94 210 SER A N 1
ATOM 1689 C CA . SER A 1 210 ? -14.088 0.126 14.389 1.00 95.94 210 SER A CA 1
ATOM 1690 C C . SER A 1 210 ? -13.654 1.528 13.963 1.00 95.94 210 SER A C 1
ATOM 1692 O O . SER A 1 210 ? -14.253 2.132 13.063 1.00 95.94 210 SER A O 1
ATOM 1694 N N . VAL A 1 211 ? -12.599 2.023 14.609 1.00 96.62 211 VAL A N 1
ATOM 1695 C CA . VAL A 1 211 ? -11.946 3.304 14.331 1.00 96.62 211 VAL A CA 1
ATOM 1696 C C . VAL A 1 211 ? -10.436 3.074 14.248 1.00 96.62 211 VAL A C 1
ATOM 1698 O O . VAL A 1 211 ? -9.808 2.554 15.172 1.00 96.62 211 VAL A O 1
ATOM 1701 N N . ASN A 1 212 ? -9.842 3.461 13.120 1.00 95.94 212 ASN A N 1
ATOM 1702 C CA . ASN A 1 212 ? -8.412 3.298 12.862 1.00 95.94 212 ASN A CA 1
ATOM 1703 C C . ASN A 1 212 ? -7.642 4.566 13.266 1.00 95.94 212 ASN A C 1
ATOM 1705 O O . ASN A 1 212 ? -7.936 5.637 12.760 1.00 95.94 212 ASN A O 1
ATOM 1709 N N . MET A 1 213 ? -6.650 4.465 14.143 1.00 97.38 213 MET A N 1
ATOM 1710 C CA . MET A 1 213 ? -5.900 5.597 14.702 1.00 97.38 213 MET A CA 1
ATOM 1711 C C . MET A 1 213 ? -4.649 5.967 13.893 1.00 97.38 213 MET A C 1
ATOM 1713 O O . MET A 1 213 ? -4.164 7.097 13.96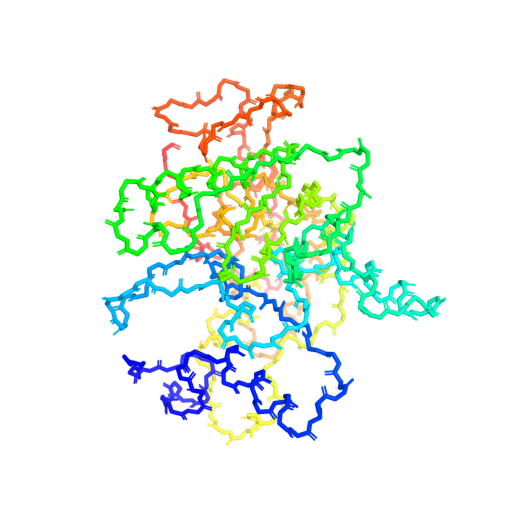8 1.00 97.38 213 MET A O 1
ATOM 1717 N N . HIS A 1 214 ? -4.069 5.013 13.164 1.00 96.94 214 HIS A N 1
ATOM 1718 C CA . HIS A 1 214 ? -2.827 5.209 12.416 1.00 96.94 214 HIS A CA 1
ATOM 1719 C C . HIS A 1 214 ? -2.631 4.148 11.332 1.00 96.94 214 HIS A C 1
ATOM 1721 O O . HIS A 1 214 ? -3.266 3.090 11.337 1.00 96.94 214 HIS A O 1
ATOM 1727 N N . ARG A 1 215 ? -1.690 4.421 10.428 1.00 95.69 215 ARG A N 1
ATOM 1728 C CA . ARG A 1 215 ? -1.194 3.485 9.416 1.00 95.69 215 ARG A CA 1
ATOM 1729 C C . ARG A 1 215 ? 0.308 3.277 9.555 1.00 95.69 215 ARG A C 1
ATOM 1731 O O . ARG A 1 215 ? 1.023 4.151 10.040 1.00 95.69 215 ARG A O 1
ATOM 1738 N N . GLY A 1 216 ? 0.772 2.142 9.045 1.00 94.62 216 GLY A N 1
ATOM 1739 C CA . GLY A 1 216 ? 2.169 1.720 9.108 1.00 94.62 216 GLY A CA 1
ATOM 1740 C C . GLY A 1 216 ? 2.464 0.774 10.274 1.00 94.62 216 GLY A C 1
ATOM 1741 O O . GLY A 1 216 ? 1.684 0.626 11.216 1.00 94.62 216 GLY A O 1
ATOM 1742 N N . CYS A 1 217 ? 3.593 0.072 10.183 1.00 94.56 217 CYS A N 1
ATOM 1743 C CA . CYS A 1 217 ? 4.076 -0.814 11.242 1.00 94.56 217 CYS A CA 1
ATOM 1744 C C . CYS A 1 217 ? 5.590 -1.003 11.140 1.00 94.56 217 CYS A C 1
ATOM 1746 O O . CYS A 1 217 ? 6.091 -1.539 10.151 1.00 94.56 217 CYS A O 1
ATOM 1748 N N . PHE A 1 218 ? 6.318 -0.651 12.201 1.00 94.38 218 PHE A N 1
ATOM 1749 C CA . PHE A 1 218 ? 7.778 -0.789 12.255 1.00 94.38 218 PHE A CA 1
ATOM 1750 C C . PHE A 1 218 ? 8.266 -2.174 12.704 1.00 94.38 218 PHE A C 1
ATOM 1752 O O . PHE A 1 218 ? 9.449 -2.366 12.993 1.00 94.38 218 PHE A O 1
ATOM 1759 N N . GLY A 1 219 ? 7.353 -3.143 12.784 1.00 92.25 219 GLY A N 1
ATOM 1760 C CA . GLY A 1 219 ? 7.631 -4.470 13.315 1.00 92.25 219 GLY A CA 1
ATOM 1761 C C . GLY A 1 219 ? 8.473 -5.366 12.407 1.00 92.25 219 GLY A C 1
ATOM 1762 O O . GLY A 1 219 ? 9.249 -6.173 12.916 1.00 92.25 219 GLY A O 1
ATOM 1763 N N . GLY A 1 220 ? 8.333 -5.232 11.084 1.00 88.44 220 GLY A N 1
ATOM 1764 C CA . GLY A 1 220 ? 9.124 -5.985 10.100 1.00 88.44 220 GLY A CA 1
ATOM 1765 C C . GLY A 1 220 ? 8.953 -7.510 10.158 1.00 88.44 220 GLY A C 1
ATOM 1766 O O . GLY A 1 220 ? 9.914 -8.238 9.924 1.00 88.44 220 GLY A O 1
ATOM 1767 N N . CYS A 1 221 ? 7.766 -8.015 10.520 1.00 89.50 221 CYS A N 1
ATOM 1768 C CA . CYS A 1 221 ? 7.508 -9.458 10.567 1.00 89.50 221 CYS A CA 1
ATOM 1769 C C . CYS A 1 221 ? 7.547 -10.066 9.158 1.00 89.50 221 CYS A C 1
ATOM 1771 O O . CYS A 1 221 ? 6.815 -9.615 8.282 1.00 89.50 221 CYS A O 1
ATOM 1773 N N . SER A 1 222 ? 8.303 -11.148 8.967 1.00 87.19 222 SER A N 1
ATOM 1774 C CA . SER A 1 222 ? 8.481 -11.807 7.660 1.00 87.19 222 SER A CA 1
ATOM 1775 C C . SER A 1 222 ? 7.196 -12.373 7.042 1.00 87.19 222 SER A C 1
ATOM 1777 O O . SER A 1 222 ? 7.122 -12.558 5.832 1.00 87.19 222 SER A O 1
ATOM 1779 N N . PHE A 1 223 ? 6.183 -12.652 7.863 1.00 87.00 223 PHE A N 1
ATOM 1780 C CA . PHE A 1 223 ? 4.878 -13.157 7.427 1.00 87.00 223 PHE A CA 1
ATOM 1781 C C . PHE A 1 223 ? 3.853 -12.046 7.156 1.00 87.00 223 PHE A C 1
ATOM 1783 O O . PHE A 1 223 ? 2.737 -12.330 6.723 1.00 87.00 223 PHE A O 1
ATOM 1790 N N . CYS A 1 224 ? 4.182 -10.793 7.473 1.00 89.44 224 CYS A N 1
ATOM 1791 C CA . CYS A 1 224 ? 3.235 -9.689 7.470 1.00 89.44 224 CYS A CA 1
ATOM 1792 C C . CYS A 1 224 ? 3.475 -8.758 6.283 1.00 89.44 224 CYS A C 1
ATOM 1794 O O . CYS A 1 224 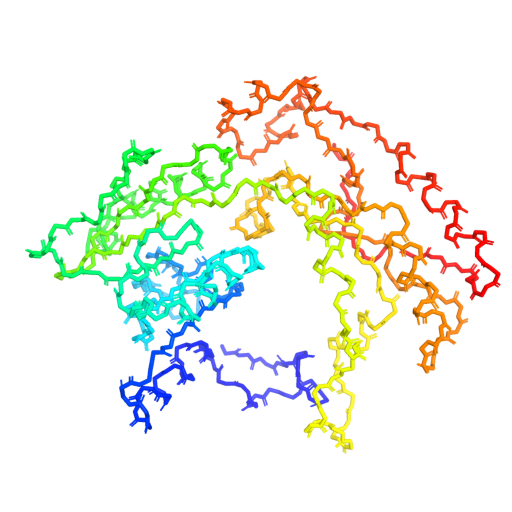? 4.599 -8.363 5.999 1.00 89.44 224 CYS A O 1
ATOM 1796 N N . THR A 1 225 ? 2.399 -8.334 5.626 1.00 90.12 225 THR A N 1
ATOM 1797 C CA . THR A 1 225 ? 2.465 -7.443 4.459 1.00 90.12 225 THR A CA 1
ATOM 1798 C C . THR A 1 225 ? 2.192 -5.978 4.800 1.00 90.12 225 THR A C 1
ATOM 1800 O O . THR A 1 225 ? 2.144 -5.146 3.897 1.00 90.12 225 THR A O 1
ATOM 1803 N N . ILE A 1 226 ? 1.981 -5.643 6.081 1.00 91.19 226 ILE A N 1
ATOM 1804 C CA . ILE A 1 226 ? 1.650 -4.274 6.506 1.00 91.19 226 ILE A CA 1
ATOM 1805 C C . ILE A 1 226 ? 2.782 -3.315 6.145 1.00 91.19 226 ILE A C 1
ATOM 1807 O O . ILE A 1 226 ? 2.512 -2.315 5.495 1.00 91.19 226 ILE A O 1
ATOM 1811 N N . SER A 1 227 ? 4.035 -3.614 6.502 1.00 89.12 227 SER A N 1
ATOM 1812 C CA . SER A 1 227 ? 5.177 -2.748 6.167 1.00 89.12 227 SER A CA 1
ATOM 1813 C C . SER A 1 227 ? 5.360 -2.618 4.654 1.00 89.12 227 SER A C 1
ATOM 1815 O O . SER A 1 227 ? 5.574 -1.521 4.150 1.00 89.12 227 SER A O 1
ATOM 1817 N N . ALA A 1 228 ? 5.191 -3.716 3.914 1.00 89.19 228 ALA A N 1
ATOM 1818 C CA . ALA A 1 228 ? 5.314 -3.734 2.458 1.00 89.19 228 ALA A CA 1
ATOM 1819 C C . ALA A 1 228 ? 4.212 -2.942 1.726 1.00 89.19 228 ALA A C 1
ATOM 1821 O O . ALA A 1 228 ? 4.415 -2.548 0.576 1.00 89.19 228 ALA A O 1
ATOM 1822 N N . HIS A 1 229 ? 3.048 -2.735 2.355 1.00 92.50 229 HIS A N 1
ATOM 1823 C CA . HIS A 1 229 ? 1.917 -2.012 1.767 1.00 92.50 229 HIS A CA 1
ATOM 1824 C C . HIS A 1 229 ? 1.739 -0.602 2.351 1.00 92.50 229 HIS A C 1
ATOM 1826 O O . HIS A 1 229 ? 1.641 0.362 1.605 1.00 92.50 229 HIS A O 1
ATOM 1832 N N . GLN A 1 230 ? 1.715 -0.454 3.672 1.00 92.88 230 GLN A N 1
ATOM 1833 C CA . GLN A 1 230 ? 1.497 0.826 4.355 1.00 92.88 230 GLN A CA 1
ATOM 1834 C C . GLN A 1 230 ? 2.793 1.559 4.720 1.00 92.88 230 GLN A C 1
ATOM 1836 O O . GLN A 1 230 ? 2.747 2.734 5.067 1.00 92.88 230 GLN A O 1
ATOM 1841 N N . GLY A 1 231 ? 3.940 0.881 4.649 1.00 92.06 231 GLY A N 1
ATOM 1842 C CA . GLY A 1 231 ? 5.228 1.417 5.072 1.00 92.06 231 GLY A CA 1
ATOM 1843 C C . GLY A 1 231 ? 5.579 1.095 6.527 1.00 92.06 231 GLY A C 1
ATOM 1844 O O . GLY A 1 231 ? 4.747 0.704 7.351 1.00 92.06 231 GLY A O 1
ATOM 1845 N N . LYS A 1 232 ? 6.869 1.255 6.838 1.00 92.00 232 LYS A N 1
ATOM 1846 C CA . LYS A 1 232 ? 7.435 1.035 8.179 1.00 92.00 232 LYS A CA 1
ATOM 1847 C C . LYS A 1 232 ? 7.085 2.146 9.166 1.00 92.00 232 LYS A C 1
ATOM 1849 O O . LYS A 1 232 ? 6.956 1.905 10.362 1.00 92.00 232 LYS A O 1
ATOM 1854 N N . PHE A 1 233 ? 7.010 3.374 8.669 1.00 94.50 233 PHE A N 1
ATOM 1855 C CA . PHE A 1 233 ? 6.844 4.571 9.483 1.00 94.50 233 PHE A CA 1
ATOM 1856 C C . PHE A 1 233 ? 5.372 4.807 9.799 1.00 94.50 233 PHE A C 1
ATOM 1858 O O . PHE A 1 233 ? 4.512 4.596 8.947 1.00 94.50 233 PHE A O 1
ATOM 1865 N N . ILE A 1 234 ? 5.103 5.253 11.024 1.00 95.75 234 ILE A N 1
ATOM 1866 C CA . ILE A 1 234 ? 3.741 5.466 11.498 1.00 95.75 234 ILE A CA 1
ATOM 1867 C C . ILE A 1 234 ? 3.236 6.830 11.029 1.00 95.75 234 ILE A C 1
ATOM 1869 O O . ILE A 1 234 ? 3.788 7.863 11.407 1.00 95.75 234 ILE A O 1
ATOM 1873 N N . ALA A 1 235 ? 2.153 6.829 10.256 1.00 96.12 235 ALA A N 1
ATOM 1874 C CA . ALA A 1 235 ? 1.343 8.012 9.990 1.00 96.12 235 ALA A CA 1
ATOM 1875 C C . ALA A 1 235 ? 0.148 7.982 10.949 1.00 96.12 235 ALA A C 1
ATOM 1877 O O . ALA A 1 235 ? -0.726 7.124 10.828 1.00 96.12 235 ALA A O 1
ATOM 1878 N N . SER A 1 236 ? 0.149 8.867 11.946 1.00 97.75 236 SER A N 1
ATOM 1879 C CA . SER A 1 236 ? -0.896 8.929 12.976 1.00 97.75 236 SER A CA 1
ATOM 1880 C C . SER A 1 236 ? -1.895 10.024 12.660 1.00 97.75 236 SER A C 1
ATOM 1882 O O . SER A 1 236 ? -1.491 11.115 12.266 1.00 97.75 236 SER A O 1
ATOM 1884 N N . ARG A 1 237 ? -3.173 9.727 12.880 1.00 98.06 237 ARG A N 1
ATOM 1885 C CA . ARG A 1 237 ? -4.230 10.735 12.875 1.00 98.06 237 ARG A CA 1
ATOM 1886 C C . ARG A 1 237 ? -4.113 11.645 14.089 1.00 98.06 237 ARG A C 1
ATOM 1888 O O . ARG A 1 237 ? -3.530 11.249 15.107 1.00 98.06 237 ARG A O 1
ATOM 1895 N N . SER A 1 238 ? -4.705 12.828 14.003 1.00 98.31 238 SER A N 1
ATOM 1896 C CA . SER A 1 238 ? -4.897 13.654 15.187 1.00 98.31 238 SER A CA 1
ATOM 1897 C C . SER A 1 238 ? -5.907 13.009 16.130 1.00 98.31 238 SER A C 1
ATOM 1899 O O . SER A 1 238 ? -6.832 12.298 15.729 1.00 98.31 238 SER A O 1
ATOM 1901 N N . GLU A 1 239 ? -5.754 13.306 17.417 1.00 98.06 239 GLU A N 1
ATOM 1902 C CA . GLU A 1 239 ? -6.736 12.912 18.423 1.00 98.06 239 GLU A CA 1
ATOM 1903 C C . GLU A 1 239 ? -8.133 13.460 18.090 1.00 98.06 239 GLU A C 1
ATOM 1905 O O . GLU A 1 239 ? -9.130 12.765 18.263 1.00 98.06 239 GLU A O 1
ATOM 1910 N N . GLU A 1 240 ? -8.198 14.682 17.557 1.00 98.06 240 GLU A N 1
ATOM 1911 C CA . GLU A 1 240 ? -9.451 15.331 17.191 1.00 98.06 240 GLU A CA 1
ATOM 1912 C C . GLU A 1 240 ? -10.170 14.583 16.061 1.00 98.06 240 GLU A C 1
ATOM 1914 O O . GLU A 1 240 ? -11.358 14.290 16.193 1.00 98.06 240 GLU A O 1
ATOM 1919 N N . SER A 1 241 ? -9.462 14.200 14.989 1.00 98.19 241 SER A N 1
ATOM 1920 C CA . SER A 1 241 ? -10.046 13.402 13.898 1.00 98.19 241 SER A CA 1
ATOM 1921 C C . SER A 1 241 ? -10.580 12.063 14.409 1.00 98.19 241 SER A C 1
ATOM 1923 O O . SER A 1 241 ? -11.689 11.659 14.054 1.00 98.19 241 SER A O 1
ATOM 1925 N N . ILE A 1 242 ? -9.832 11.392 15.292 1.00 98.38 242 ILE A N 1
ATOM 1926 C CA . ILE A 1 242 ? -10.252 10.111 15.873 1.00 98.38 242 ILE A CA 1
ATOM 1927 C C . ILE A 1 242 ? -11.526 10.284 16.707 1.00 98.38 242 ILE A C 1
ATOM 1929 O O . ILE A 1 242 ? -12.471 9.515 16.541 1.00 98.38 242 ILE A O 1
ATOM 1933 N N . LEU A 1 243 ? -11.584 11.299 17.575 1.00 98.19 243 LEU A N 1
ATOM 1934 C CA . LEU A 1 243 ? -12.755 11.558 18.419 1.00 98.19 243 LEU A CA 1
ATOM 1935 C C . LEU A 1 243 ? -13.988 11.960 17.596 1.00 98.19 243 LEU A C 1
ATOM 1937 O O . LEU A 1 243 ? -15.092 11.519 17.916 1.00 98.19 243 LEU A O 1
ATOM 1941 N N . ARG A 1 244 ? -13.814 12.722 16.505 1.00 97.44 244 ARG A N 1
ATOM 1942 C CA . ARG A 1 244 ? -14.904 13.016 15.558 1.00 97.44 244 ARG A CA 1
ATOM 1943 C C . ARG A 1 244 ? -15.459 11.743 14.922 1.00 97.44 244 ARG A C 1
ATOM 1945 O O . ARG A 1 244 ? -16.673 11.596 14.818 1.00 97.44 244 ARG A O 1
ATOM 1952 N N . GLU A 1 245 ? -14.600 10.811 14.510 1.00 97.38 245 GLU A N 1
ATOM 1953 C CA . GLU A 1 245 ? -15.066 9.537 13.949 1.00 97.38 245 GLU A CA 1
ATOM 1954 C C . GLU A 1 245 ? -15.737 8.651 15.005 1.00 97.38 245 GLU A C 1
ATOM 1956 O O . GLU A 1 245 ? -16.739 8.005 14.701 1.00 97.38 245 GLU A O 1
ATOM 1961 N N . VAL A 1 246 ? -15.253 8.652 16.252 1.00 98.00 246 VAL A N 1
ATOM 1962 C CA . VAL A 1 246 ? -15.926 7.960 17.366 1.00 98.00 246 VAL A CA 1
ATOM 1963 C C . VAL A 1 246 ? -17.358 8.477 17.540 1.00 98.00 246 VAL A C 1
ATOM 1965 O O . VAL A 1 246 ? -18.278 7.663 17.591 1.00 98.00 246 VAL A O 1
ATOM 1968 N N . ASP A 1 247 ? -17.570 9.797 17.540 1.00 97.31 247 ASP A N 1
ATOM 1969 C CA . ASP A 1 247 ? -18.907 10.413 17.612 1.00 97.31 247 ASP A CA 1
ATOM 1970 C C . ASP A 1 247 ? -19.796 10.065 16.398 1.00 97.31 247 ASP A C 1
ATOM 1972 O O . ASP A 1 247 ? -21.001 9.850 16.530 1.00 97.31 247 ASP A O 1
ATOM 1976 N N . GLN A 1 248 ? -19.222 9.934 15.199 1.00 96.25 248 GLN A N 1
ATOM 1977 C CA . GLN A 1 248 ? -19.974 9.436 14.041 1.00 96.25 248 GLN A CA 1
ATOM 1978 C C . GLN A 1 248 ? -20.383 7.968 14.218 1.00 96.25 248 GLN A C 1
ATOM 1980 O O . GLN A 1 248 ? -21.518 7.602 13.910 1.00 96.25 248 GLN A O 1
ATOM 1985 N N . VAL A 1 249 ? -19.475 7.130 14.728 1.00 97.00 249 VAL A N 1
ATOM 1986 C CA . VAL A 1 249 ? -19.724 5.704 14.978 1.00 97.00 249 VAL A CA 1
ATOM 1987 C C . VAL A 1 249 ? -20.802 5.506 16.039 1.00 97.00 249 VAL A C 1
ATOM 1989 O O . VAL A 1 249 ? -21.648 4.626 15.868 1.00 97.00 249 VAL A O 1
ATOM 1992 N N . THR A 1 250 ? -20.842 6.333 17.088 1.00 97.38 250 THR A N 1
ATOM 1993 C CA . THR A 1 250 ? -21.879 6.214 18.128 1.00 97.38 250 THR A CA 1
ATOM 1994 C C . THR A 1 250 ? -23.288 6.490 17.600 1.00 97.38 250 THR A C 1
ATOM 1996 O O . THR A 1 250 ? -24.262 5.946 18.120 1.00 97.38 250 THR A O 1
ATOM 1999 N N . LYS A 1 251 ? -23.394 7.270 16.517 1.00 96.50 251 LYS A N 1
ATOM 2000 C CA . LYS A 1 251 ? -24.648 7.606 15.822 1.00 96.50 251 LYS A CA 1
ATOM 2001 C C . LYS A 1 251 ? -25.047 6.582 14.755 1.00 96.50 251 LYS A C 1
ATOM 2003 O O . LYS A 1 251 ? -26.130 6.696 14.176 1.00 96.50 251 LYS A O 1
ATOM 2008 N N . MET A 1 252 ? -24.202 5.589 14.464 1.00 95.88 252 MET A N 1
ATOM 2009 C CA . MET A 1 252 ? -24.498 4.586 13.441 1.00 95.88 252 MET A CA 1
ATOM 2010 C C . MET A 1 252 ? -25.633 3.640 13.878 1.00 95.88 252 MET A C 1
ATOM 2012 O O . MET A 1 252 ? -25.687 3.213 15.036 1.00 95.88 252 MET A O 1
ATOM 2016 N N . PRO A 1 253 ? -26.519 3.226 12.950 1.00 93.25 253 PRO A N 1
ATOM 2017 C CA . PRO A 1 253 ? -27.550 2.238 13.241 1.00 93.25 253 PRO A CA 1
ATOM 2018 C C . PRO A 1 253 ? -26.971 0.941 13.817 1.00 93.25 253 PRO A C 1
ATOM 2020 O O . PRO A 1 253 ? -26.011 0.382 13.292 1.00 93.25 253 PRO A O 1
ATOM 2023 N N . GLY A 1 254 ? -27.591 0.435 14.883 1.00 93.31 254 GLY A N 1
ATOM 2024 C CA . GLY A 1 254 ? -27.184 -0.818 15.521 1.00 93.31 254 GLY A CA 1
ATOM 2025 C C . GLY A 1 254 ? -25.999 -0.700 16.484 1.00 93.31 254 GLY A C 1
ATOM 2026 O O . GLY A 1 254 ? -25.624 -1.718 17.070 1.00 93.31 254 GLY A O 1
ATOM 2027 N N . PHE A 1 255 ? -25.443 0.498 16.698 1.00 97.44 255 PHE A N 1
ATOM 2028 C CA . PHE A 1 255 ? -24.436 0.720 17.730 1.00 97.44 255 PHE A CA 1
ATOM 2029 C C . PHE A 1 255 ? -25.029 0.486 19.129 1.00 97.44 255 PHE A C 1
ATOM 2031 O O . PHE A 1 255 ? -26.101 0.984 19.466 1.00 97.44 255 PHE A O 1
ATOM 2038 N N . LYS A 1 256 ? -24.342 -0.313 19.954 1.00 96.94 256 LYS A N 1
ATOM 2039 C CA . LYS A 1 256 ? -24.816 -0.728 21.296 1.00 96.94 256 LYS A CA 1
ATOM 2040 C C . LYS A 1 256 ? -23.982 -0.153 22.449 1.00 96.94 256 LYS A C 1
ATOM 2042 O O . LYS A 1 256 ? -24.146 -0.583 23.597 1.00 96.94 256 LYS A O 1
ATOM 2047 N N . GLY A 1 257 ? -23.095 0.794 22.140 1.00 97.19 257 GLY A N 1
ATOM 2048 C CA . GLY A 1 257 ? -22.123 1.364 23.076 1.00 97.19 257 GLY A CA 1
ATOM 2049 C C . GLY A 1 257 ? -20.749 0.687 23.059 1.00 97.19 257 GLY A C 1
ATOM 2050 O O . GLY A 1 257 ? -19.966 0.915 23.972 1.00 97.19 257 GLY A O 1
ATOM 2051 N N . TYR A 1 258 ? -20.445 -0.162 22.073 1.00 97.06 258 TYR A N 1
ATOM 2052 C CA . TYR A 1 258 ? -19.178 -0.899 22.006 1.00 97.06 258 TYR A CA 1
ATOM 2053 C C . TYR A 1 258 ? -18.423 -0.570 20.721 1.00 97.06 258 TYR A C 1
ATOM 2055 O O . TYR A 1 258 ? -18.897 -0.901 19.634 1.00 97.06 258 TYR A O 1
ATOM 2063 N N . ILE A 1 259 ? -17.243 0.035 20.854 1.00 97.38 259 ILE A N 1
ATOM 2064 C CA . ILE A 1 259 ? -16.296 0.184 19.741 1.00 97.38 259 ILE A CA 1
ATOM 2065 C C . ILE A 1 259 ? -15.575 -1.156 19.578 1.00 97.38 259 ILE A C 1
ATOM 2067 O O . ILE A 1 259 ? -14.948 -1.632 20.527 1.00 97.38 259 ILE A O 1
ATOM 2071 N N . SER A 1 260 ? -15.705 -1.792 18.409 1.00 95.00 260 SER A N 1
ATOM 2072 C CA . SER A 1 260 ? -15.200 -3.157 18.184 1.00 95.00 260 SER A CA 1
ATOM 2073 C C . SER A 1 260 ? -13.679 -3.222 18.072 1.00 95.00 260 SER A C 1
ATOM 2075 O O . SER A 1 260 ? -13.078 -4.222 18.458 1.00 95.00 260 SER A O 1
ATOM 2077 N N . ASP A 1 261 ? -13.067 -2.153 17.572 1.00 95.88 261 ASP A N 1
ATOM 2078 C CA . ASP A 1 261 ? -11.623 -1.961 17.557 1.00 95.88 261 ASP A CA 1
ATOM 2079 C C . ASP A 1 261 ? -11.303 -0.465 17.527 1.00 95.88 261 ASP A C 1
ATOM 2081 O O . ASP A 1 261 ? -11.768 0.251 16.641 1.00 95.88 261 ASP A O 1
ATOM 2085 N N . LEU A 1 262 ? -10.517 0.003 18.490 1.00 95.12 262 LEU A N 1
ATOM 2086 C CA . LEU A 1 262 ? -9.876 1.313 18.483 1.00 95.12 262 LEU A CA 1
ATOM 2087 C C . LEU A 1 262 ? -8.378 1.067 18.324 1.00 95.12 262 LEU A C 1
ATOM 2089 O O . LEU A 1 262 ? -7.660 0.839 19.297 1.00 95.12 262 LEU A O 1
ATOM 2093 N N . GLY A 1 263 ? -7.934 1.006 17.074 1.00 90.50 263 GLY A N 1
ATOM 2094 C CA . GLY A 1 263 ? -6.714 0.287 16.741 1.00 90.50 263 GLY A CA 1
ATOM 2095 C C . GLY A 1 263 ? -5.977 0.841 15.538 1.00 90.50 263 GLY A C 1
ATOM 2096 O O . GLY A 1 263 ? -6.099 1.996 15.151 1.00 90.50 263 GLY A O 1
ATOM 2097 N N . GLY A 1 264 ? -5.167 -0.010 14.942 1.00 90.62 264 GLY A N 1
ATOM 2098 C CA . GLY A 1 264 ? -4.346 0.269 13.779 1.00 90.62 264 GLY A CA 1
ATOM 2099 C C . GLY A 1 264 ? -3.700 -1.040 13.339 1.00 90.62 264 GLY A C 1
ATOM 2100 O O . GLY A 1 264 ? -3.883 -2.057 14.004 1.00 90.62 264 GLY A O 1
ATOM 2101 N N . PRO A 1 265 ? -2.909 -1.050 12.259 1.00 89.56 265 PRO A N 1
ATOM 2102 C CA . PRO A 1 265 ? -2.265 -2.270 11.773 1.00 89.56 265 PRO A CA 1
ATOM 2103 C C . PRO A 1 265 ? -1.517 -3.041 12.877 1.00 89.56 265 PRO A C 1
ATOM 2105 O O . PRO A 1 265 ? -1.600 -4.264 12.944 1.00 89.56 265 PRO A O 1
ATOM 2108 N N . SER A 1 266 ? -0.860 -2.298 13.773 1.00 90.06 266 SER A N 1
ATOM 2109 C CA . SER A 1 266 ? -0.502 -2.739 15.125 1.00 90.06 266 SER A CA 1
ATOM 2110 C C . SER A 1 266 ? -1.106 -1.748 16.113 1.00 90.06 266 SER A C 1
ATOM 2112 O O . SER A 1 266 ? -0.799 -0.556 16.039 1.00 90.06 266 SER A O 1
ATOM 2114 N N . ALA A 1 267 ? -1.949 -2.199 17.037 1.00 89.12 267 ALA A N 1
ATOM 2115 C CA . ALA A 1 267 ? -2.733 -1.302 17.886 1.00 89.12 267 ALA A CA 1
ATOM 2116 C C . ALA A 1 267 ? -1.858 -0.354 18.723 1.00 89.12 267 ALA A C 1
ATOM 2118 O O . ALA A 1 267 ? -2.167 0.827 18.859 1.00 89.12 267 ALA A O 1
ATOM 2119 N N . ASN A 1 268 ? -0.725 -0.849 19.224 1.00 92.69 268 ASN A N 1
ATOM 2120 C CA . ASN A 1 268 ? 0.110 -0.149 20.195 1.00 92.69 268 ASN A CA 1
ATOM 2121 C C . ASN A 1 268 ? 1.212 0.752 19.615 1.00 92.69 268 ASN A C 1
ATOM 2123 O O . ASN A 1 268 ? 2.133 1.109 20.335 1.00 92.69 268 ASN A O 1
ATOM 2127 N N . MET A 1 269 ? 1.120 1.143 18.338 1.00 95.50 269 MET A N 1
ATOM 2128 C CA . MET A 1 269 ? 2.134 1.980 17.668 1.00 95.50 269 MET A CA 1
ATOM 2129 C C . MET A 1 269 ? 1.706 3.440 17.443 1.00 95.50 269 MET A C 1
ATOM 2131 O O . MET A 1 269 ? 2.449 4.211 16.837 1.00 95.50 269 MET A O 1
ATOM 2135 N N . TYR A 1 270 ? 0.524 3.841 17.917 1.00 96.69 270 TYR A N 1
ATOM 2136 C CA . TYR A 1 270 ? 0.000 5.195 17.715 1.00 96.69 270 TYR A CA 1
ATOM 2137 C C . TYR A 1 270 ? 0.975 6.275 18.221 1.00 96.69 270 TYR A C 1
ATOM 2139 O O . TYR A 1 270 ? 1.411 6.244 19.372 1.00 96.69 270 TYR A O 1
ATOM 2147 N N . ARG A 1 271 ? 1.302 7.234 17.343 1.00 96.06 271 ARG A N 1
ATOM 2148 C CA . ARG A 1 271 ? 2.262 8.343 17.529 1.00 96.06 271 ARG A CA 1
ATOM 2149 C C . ARG A 1 271 ? 3.721 7.953 17.791 1.00 96.06 271 ARG A C 1
ATOM 2151 O O . ARG A 1 271 ? 4.552 8.843 17.973 1.00 96.06 271 ARG A O 1
ATOM 2158 N N . MET A 1 272 ? 4.068 6.669 17.738 1.00 95.81 272 MET A N 1
ATOM 2159 C CA . MET A 1 272 ? 5.455 6.229 17.885 1.00 95.81 272 MET A CA 1
ATOM 2160 C C . MET A 1 272 ? 6.270 6.517 16.625 1.00 95.81 272 MET A C 1
ATOM 2162 O O . MET A 1 272 ? 5.851 6.224 15.504 1.00 95.81 272 MET A O 1
ATOM 2166 N N . LYS A 1 273 ? 7.470 7.068 16.810 1.00 95.31 273 LYS A N 1
ATOM 2167 C CA . LYS A 1 273 ? 8.400 7.401 15.725 1.00 95.31 273 LYS A CA 1
ATOM 2168 C C . LYS A 1 273 ? 9.844 7.438 16.221 1.00 95.31 273 LYS A C 1
ATOM 2170 O O . LYS A 1 273 ? 10.113 7.249 17.405 1.00 95.31 273 LYS A O 1
ATOM 2175 N N . GLY A 1 274 ? 10.783 7.670 15.307 1.00 95.94 274 GLY A N 1
ATOM 2176 C CA . GLY A 1 274 ? 12.159 7.978 15.684 1.00 95.94 274 GLY A CA 1
ATOM 2177 C C . GLY A 1 274 ? 12.251 9.318 16.419 1.00 95.94 274 GLY A C 1
ATOM 2178 O O . GLY A 1 274 ? 11.587 10.279 16.037 1.00 95.94 274 GLY A O 1
ATOM 2179 N N . LYS A 1 275 ? 13.088 9.386 17.455 1.00 96.88 275 LYS A N 1
ATOM 2180 C CA . LYS A 1 275 ? 13.379 10.602 18.228 1.00 96.88 275 LYS A CA 1
ATOM 2181 C C . LYS A 1 275 ? 14.147 11.625 17.387 1.00 96.88 275 LYS A C 1
ATOM 2183 O O . LYS A 1 275 ? 13.896 12.817 17.501 1.00 96.88 275 LYS A O 1
ATOM 2188 N N . VAL A 1 276 ? 15.056 11.145 16.535 1.00 96.75 276 VAL A N 1
ATOM 2189 C CA . VAL A 1 276 ? 15.884 11.943 15.617 1.00 96.75 276 VAL A CA 1
ATOM 2190 C C . VAL A 1 276 ? 15.602 11.515 14.176 1.00 96.75 276 VAL A C 1
ATOM 2192 O O . VAL A 1 276 ? 15.818 10.348 13.823 1.00 96.75 276 VAL A O 1
ATOM 2195 N N . GLN A 1 277 ? 15.117 12.438 13.343 1.00 93.44 277 GLN A N 1
ATOM 2196 C CA . GLN A 1 277 ? 14.646 12.139 11.985 1.00 93.44 277 GLN A CA 1
ATOM 2197 C C . GLN A 1 277 ? 15.802 11.765 11.047 1.00 93.44 277 GLN A C 1
ATOM 2199 O O . GLN A 1 277 ? 15.706 10.794 10.302 1.00 93.44 277 GLN A O 1
ATOM 2204 N N . GLU A 1 278 ? 16.952 12.421 11.177 1.00 95.56 278 GLU A N 1
ATOM 2205 C CA . GLU A 1 278 ? 18.127 12.220 10.322 1.00 95.56 278 GLU A CA 1
ATOM 2206 C C . GLU A 1 278 ? 18.744 10.816 10.481 1.00 95.56 278 GLU A C 1
ATOM 2208 O O . GLU A 1 278 ? 19.496 10.337 9.624 1.00 95.56 278 GLU A O 1
ATOM 2213 N N . ILE A 1 279 ? 18.471 10.134 11.601 1.00 95.69 279 ILE A N 1
ATOM 2214 C CA . ILE A 1 279 ? 18.826 8.719 11.793 1.00 95.69 279 ILE A CA 1
ATOM 2215 C C . ILE A 1 279 ? 17.851 7.827 11.014 1.00 95.69 279 ILE A C 1
ATOM 2217 O O . ILE A 1 279 ? 18.274 6.866 10.371 1.00 95.69 279 ILE A O 1
ATOM 2221 N N . CYS A 1 280 ? 16.555 8.149 11.043 1.00 94.56 280 CYS A N 1
ATOM 2222 C CA . CYS A 1 280 ? 15.530 7.436 10.284 1.00 94.56 280 CYS A CA 1
ATOM 2223 C C . CYS A 1 280 ? 15.720 7.584 8.770 1.00 94.56 280 CYS A C 1
ATOM 2225 O O . CYS A 1 280 ? 15.571 6.592 8.057 1.00 94.56 280 CYS A O 1
ATOM 2227 N N . ASP A 1 281 ? 16.126 8.761 8.294 1.00 92.75 281 ASP A N 1
ATOM 2228 C CA . ASP A 1 281 ? 16.315 9.043 6.865 1.00 92.75 281 ASP A CA 1
ATOM 2229 C C . ASP A 1 281 ? 17.409 8.174 6.226 1.00 92.75 281 ASP A C 1
ATOM 2231 O O . ASP A 1 281 ? 17.306 7.784 5.064 1.00 92.75 281 ASP A O 1
ATOM 2235 N N . ARG A 1 282 ? 18.429 7.802 7.011 1.00 92.25 282 ARG A N 1
ATOM 2236 C CA . ARG A 1 282 ? 19.543 6.929 6.594 1.00 92.25 282 ARG A CA 1
ATOM 2237 C C . ARG A 1 282 ? 19.308 5.448 6.916 1.00 92.25 282 ARG A C 1
ATOM 2239 O O . ARG A 1 282 ? 20.143 4.601 6.597 1.00 92.25 282 ARG A O 1
ATOM 2246 N N . CYS A 1 283 ? 18.203 5.117 7.583 1.00 92.19 283 CYS A N 1
ATOM 2247 C CA . CYS A 1 283 ? 17.932 3.768 8.063 1.00 92.19 283 CYS A CA 1
ATOM 2248 C C . CYS A 1 283 ? 17.491 2.841 6.923 1.00 92.19 283 CYS A C 1
ATOM 2250 O O . CYS A 1 283 ? 16.508 3.102 6.234 1.00 92.19 283 CYS A O 1
ATOM 2252 N N . VAL A 1 284 ? 18.164 1.696 6.800 1.00 91.06 284 VAL A N 1
ATOM 2253 C CA . VAL A 1 284 ? 17.811 0.624 5.848 1.00 91.06 284 VAL A CA 1
ATOM 2254 C C . VAL A 1 284 ? 17.280 -0.640 6.533 1.00 91.06 284 VAL A C 1
ATOM 2256 O O . VAL A 1 284 ? 17.030 -1.644 5.869 1.00 91.06 284 VAL A O 1
ATOM 2259 N N . SER A 1 285 ? 17.136 -0.615 7.864 1.00 90.94 285 SER A N 1
ATOM 2260 C CA . SER A 1 285 ? 16.658 -1.770 8.630 1.00 90.94 285 SER A CA 1
ATOM 2261 C C . SER A 1 285 ? 15.174 -2.035 8.346 1.00 90.94 285 SER A C 1
ATOM 2263 O O . SER A 1 285 ? 14.380 -1.084 8.404 1.00 90.94 285 SER A O 1
ATOM 2265 N N . PRO A 1 286 ? 14.773 -3.296 8.096 1.00 88.12 286 PRO A N 1
ATOM 2266 C CA . PRO A 1 286 ? 13.374 -3.655 7.866 1.00 88.12 286 PRO A CA 1
ATOM 2267 C C . PRO A 1 286 ? 12.526 -3.616 9.147 1.00 88.12 286 PRO A C 1
ATOM 2269 O O . PRO A 1 286 ? 11.305 -3.517 9.074 1.00 88.12 286 PRO A O 1
ATOM 2272 N N . SER A 1 287 ? 13.157 -3.665 10.324 1.00 92.75 287 SER A N 1
ATOM 2273 C CA . SER A 1 287 ? 12.483 -3.614 11.624 1.00 92.75 287 SER A CA 1
ATOM 2274 C C . SER A 1 287 ? 13.165 -2.616 12.557 1.00 92.75 287 SER A C 1
ATOM 2276 O O . SER A 1 287 ? 14.388 -2.452 12.524 1.00 92.75 287 SER A O 1
ATOM 2278 N N . CYS A 1 288 ? 12.365 -1.951 13.391 1.00 94.38 288 CYS A N 1
ATOM 2279 C CA . CYS A 1 288 ? 12.855 -1.106 14.482 1.00 94.38 288 CYS A CA 1
ATOM 2280 C C . CYS A 1 288 ? 12.958 -1.852 15.821 1.00 94.38 288 CYS A C 1
ATOM 2282 O O . CYS A 1 288 ? 13.478 -1.276 16.771 1.00 94.38 288 CYS A O 1
ATOM 2284 N N . ILE A 1 289 ? 12.458 -3.088 15.908 1.00 93.25 289 ILE A N 1
ATOM 2285 C CA . ILE A 1 289 ? 12.384 -3.868 17.157 1.00 93.25 289 ILE A CA 1
ATOM 2286 C C . ILE A 1 289 ? 13.078 -5.232 17.075 1.00 93.25 289 ILE A C 1
ATOM 2288 O O . ILE A 1 289 ? 13.185 -5.933 18.073 1.00 93.25 289 ILE A O 1
ATOM 2292 N N . HIS A 1 290 ? 13.613 -5.598 15.908 1.00 91.00 290 HIS A N 1
ATOM 2293 C CA . HIS A 1 290 ? 14.340 -6.849 15.706 1.00 91.00 290 HIS A CA 1
ATOM 2294 C C . HIS A 1 290 ? 15.639 -6.632 14.906 1.00 91.00 290 HIS A C 1
ATOM 2296 O O . HIS A 1 290 ? 15.625 -5.865 13.940 1.00 91.00 290 HIS A O 1
ATOM 2302 N N . PRO A 1 291 ? 16.749 -7.331 15.233 1.00 89.81 291 PRO A N 1
ATOM 2303 C CA . PRO A 1 291 ? 16.929 -8.257 16.365 1.00 89.81 291 PRO A CA 1
ATOM 2304 C C . PRO A 1 291 ? 17.116 -7.555 17.714 1.00 89.81 291 PRO A C 1
ATOM 2306 O O . PRO A 1 291 ? 17.043 -8.198 18.755 1.00 89.81 291 PRO A O 1
ATOM 2309 N N . VAL A 1 292 ? 17.352 -6.245 17.690 1.00 92.06 292 VAL A N 1
ATOM 2310 C CA . VAL A 1 292 ? 17.460 -5.388 18.868 1.00 92.06 292 VAL A CA 1
ATOM 2311 C C . VAL A 1 292 ? 16.574 -4.168 18.674 1.00 92.06 292 VAL A C 1
ATOM 2313 O O . VAL A 1 292 ? 16.410 -3.686 17.549 1.00 92.06 292 VAL A O 1
ATOM 2316 N N . ILE A 1 293 ? 16.020 -3.656 19.770 1.00 93.69 293 ILE A N 1
ATOM 2317 C CA . ILE A 1 293 ? 15.218 -2.435 19.740 1.00 93.69 293 ILE A CA 1
ATOM 2318 C C . ILE A 1 293 ? 16.117 -1.260 19.353 1.00 93.69 293 ILE A C 1
ATOM 2320 O O . ILE A 1 293 ? 17.171 -1.025 19.948 1.00 93.69 293 ILE A O 1
ATOM 2324 N N . CYS A 1 294 ? 15.698 -0.516 18.334 1.00 95.62 294 CYS A N 1
ATOM 2325 C CA . CYS A 1 294 ? 16.388 0.671 17.860 1.00 95.62 294 CYS A CA 1
ATOM 2326 C C . CYS A 1 294 ? 16.437 1.725 18.972 1.00 95.62 294 CYS A C 1
ATOM 2328 O O . CYS A 1 294 ? 15.401 2.181 19.452 1.00 95.62 294 CYS A O 1
ATOM 2330 N N . SER A 1 295 ? 17.636 2.181 19.336 1.00 96.12 295 SER A N 1
ATOM 2331 C CA . SER A 1 295 ? 17.830 3.207 20.373 1.00 96.12 295 SER A CA 1
ATOM 2332 C C . SER A 1 295 ? 17.148 4.543 20.044 1.00 96.12 295 SER A C 1
ATOM 2334 O O . SER A 1 295 ? 16.773 5.301 20.945 1.00 96.12 295 SER A O 1
ATOM 2336 N N . ASN A 1 296 ? 16.946 4.81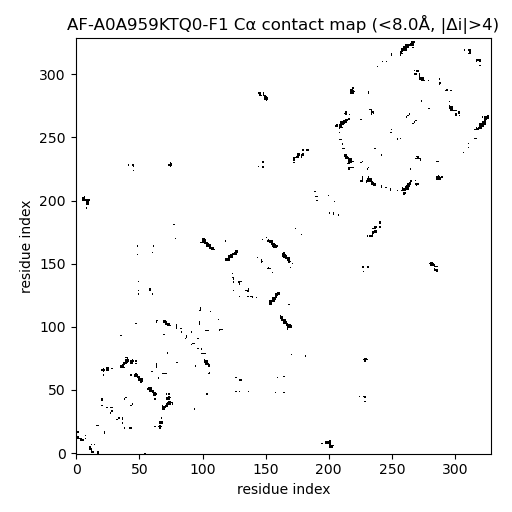7 18.751 1.00 97.19 296 ASN A N 1
ATOM 2337 C CA . ASN A 1 296 ? 16.251 6.003 18.269 1.00 97.19 296 ASN A CA 1
ATOM 2338 C C . ASN A 1 296 ? 14.718 5.889 18.348 1.00 97.19 296 ASN A C 1
ATOM 2340 O O . ASN A 1 296 ? 14.052 6.897 18.160 1.00 97.19 296 ASN A O 1
ATOM 2344 N N . LEU A 1 297 ? 14.130 4.716 18.599 1.00 96.44 297 LEU A N 1
ATOM 2345 C CA . LEU A 1 297 ? 12.672 4.566 18.661 1.00 96.44 297 LEU A CA 1
ATOM 2346 C C . LEU A 1 297 ? 12.108 5.187 19.952 1.00 96.44 297 LEU A C 1
ATOM 2348 O O . LEU A 1 297 ? 12.625 4.949 21.048 1.00 96.44 297 LEU A O 1
ATOM 2352 N N . ASP A 1 298 ? 11.050 5.990 19.829 1.00 95.25 298 ASP A N 1
ATOM 2353 C CA . ASP A 1 298 ? 10.180 6.341 20.952 1.00 95.25 298 ASP A CA 1
ATOM 2354 C C . ASP A 1 298 ? 9.218 5.183 21.242 1.00 95.25 298 ASP A C 1
ATOM 2356 O O . ASP A 1 298 ? 8.450 4.767 20.375 1.00 95.25 298 ASP A O 1
ATOM 2360 N N . THR A 1 299 ? 9.287 4.659 22.463 1.00 93.19 299 THR A N 1
ATOM 2361 C CA . THR A 1 299 ? 8.501 3.518 22.948 1.00 93.19 299 THR A CA 1
ATOM 2362 C C . THR A 1 299 ? 7.376 3.941 23.898 1.00 93.19 299 THR A C 1
ATOM 2364 O O . THR A 1 299 ? 6.733 3.100 24.533 1.00 93.19 299 THR A O 1
ATOM 2367 N N . SER A 1 300 ? 7.123 5.248 24.027 1.00 94.69 300 SER A N 1
ATOM 2368 C CA . SER A 1 300 ? 6.071 5.772 24.890 1.00 94.69 300 SER A CA 1
ATOM 2369 C C . SER A 1 300 ? 4.680 5.454 24.344 1.00 94.69 300 SER A C 1
ATOM 2371 O O . SER A 1 300 ? 4.275 5.921 23.284 1.00 94.69 300 SER A O 1
ATOM 2373 N N . HIS A 1 301 ? 3.896 4.722 25.132 1.00 95.38 301 HIS A N 1
ATOM 2374 C CA . HIS A 1 301 ? 2.483 4.456 24.849 1.00 95.38 301 HIS A CA 1
ATOM 2375 C C . HIS A 1 301 ? 1.550 5.566 25.364 1.00 95.38 301 HIS A C 1
ATOM 2377 O O . HIS A 1 301 ? 0.331 5.470 25.212 1.00 95.38 301 HIS A O 1
ATOM 2383 N N . LYS A 1 302 ? 2.096 6.617 25.995 1.00 96.94 302 LYS A N 1
ATOM 2384 C CA . LYS A 1 302 ? 1.311 7.661 26.667 1.00 96.94 302 LYS A CA 1
ATOM 2385 C C . LYS A 1 302 ? 0.228 8.273 25.760 1.00 96.94 302 LYS A C 1
ATOM 2387 O O . LYS A 1 302 ? -0.927 8.238 26.189 1.00 96.94 302 LYS A O 1
ATOM 2392 N N . PRO A 1 303 ? 0.526 8.714 24.517 1.00 96.31 303 PRO A N 1
ATOM 2393 C CA . PRO A 1 303 ? -0.488 9.321 23.651 1.00 96.31 303 PRO A CA 1
ATOM 2394 C C . PRO A 1 303 ? -1.666 8.386 23.351 1.00 96.31 303 PRO A C 1
ATOM 2396 O O . PRO A 1 303 ? -2.812 8.820 23.313 1.00 96.31 303 PRO A O 1
ATOM 2399 N N . MET A 1 304 ? -1.394 7.089 23.181 1.00 95.75 304 MET A N 1
ATOM 2400 C CA . MET A 1 304 ? -2.427 6.078 22.953 1.00 95.75 304 MET A CA 1
ATOM 2401 C C . MET A 1 304 ? -3.303 5.892 24.193 1.00 95.75 304 MET A C 1
ATOM 2403 O O . MET A 1 304 ? -4.525 5.925 24.103 1.00 95.75 304 MET A O 1
ATOM 2407 N N . THR A 1 305 ? -2.690 5.727 25.369 1.00 96.00 305 THR A N 1
ATOM 2408 C CA . THR A 1 305 ? -3.453 5.514 26.610 1.00 96.00 305 THR A CA 1
ATOM 2409 C C . THR A 1 305 ? -4.284 6.733 27.014 1.00 96.00 305 THR A C 1
ATOM 2411 O O . THR A 1 305 ? -5.341 6.577 27.619 1.00 96.00 305 THR A O 1
ATOM 2414 N N . GLU A 1 306 ? -3.830 7.945 26.687 1.00 97.50 306 GLU A N 1
ATOM 2415 C CA . GLU A 1 306 ? -4.592 9.179 26.909 1.00 97.50 306 GLU A CA 1
ATOM 2416 C C . GLU A 1 306 ? -5.801 9.264 25.974 1.00 97.50 306 GLU A C 1
ATOM 2418 O O . GLU A 1 306 ? -6.900 9.572 26.435 1.00 97.50 306 GLU A O 1
ATOM 2423 N N . LEU A 1 307 ? -5.627 8.907 24.699 1.00 97.56 307 LEU A N 1
ATOM 2424 C CA . LEU A 1 307 ? -6.728 8.794 23.745 1.00 97.56 307 LEU A CA 1
ATOM 2425 C C . LEU A 1 307 ? -7.757 7.741 24.188 1.00 97.56 307 LEU A C 1
ATOM 2427 O O . LEU A 1 307 ? -8.952 8.024 24.175 1.00 97.56 307 LEU A O 1
ATOM 2431 N N . TYR A 1 308 ? -7.320 6.568 24.658 1.00 96.06 308 TYR A N 1
ATOM 2432 C CA . TYR A 1 308 ? -8.229 5.538 25.183 1.00 96.06 308 TYR A CA 1
ATOM 2433 C C . TYR A 1 308 ? -9.081 6.056 26.341 1.00 96.06 308 TYR A C 1
ATOM 2435 O O . TYR A 1 308 ? -10.295 5.887 26.323 1.00 96.06 308 TYR A O 1
ATOM 2443 N N . LYS A 1 309 ? -8.480 6.775 27.299 1.00 97.00 309 LYS A N 1
ATOM 2444 C CA . LYS A 1 309 ? -9.226 7.395 28.408 1.00 97.00 309 LYS A CA 1
ATOM 2445 C C . LYS A 1 309 ? -10.270 8.399 27.920 1.00 97.00 309 LYS A C 1
ATOM 2447 O O . LYS A 1 309 ? -11.341 8.484 28.509 1.00 97.00 309 LYS A O 1
ATOM 2452 N N . LYS A 1 310 ? -9.969 9.164 26.865 1.00 97.88 310 LYS A N 1
ATOM 2453 C CA . LYS A 1 310 ? -10.916 10.122 26.273 1.00 97.88 310 LYS A CA 1
ATOM 2454 C C . LYS A 1 310 ? -12.080 9.418 25.580 1.00 97.88 310 LYS A C 1
ATOM 2456 O O . LYS A 1 310 ? -13.214 9.852 25.740 1.00 97.88 310 LYS A O 1
ATOM 2461 N N . VAL A 1 311 ? -11.814 8.323 24.866 1.00 97.50 311 VAL A N 1
ATOM 2462 C CA . VAL A 1 311 ? -12.868 7.514 24.235 1.00 97.50 311 VAL A CA 1
ATOM 2463 C C . VAL A 1 311 ? -13.730 6.809 25.282 1.00 97.50 311 VAL A C 1
ATOM 2465 O O . VAL A 1 311 ? -14.950 6.839 25.168 1.00 97.50 311 VAL A O 1
ATOM 2468 N N . ASP A 1 312 ? -13.131 6.243 26.331 1.00 95.06 312 ASP A N 1
ATOM 2469 C CA . ASP A 1 312 ? -13.874 5.607 27.430 1.00 95.06 312 ASP A CA 1
ATOM 2470 C C . ASP A 1 312 ? -14.713 6.612 28.242 1.00 95.06 312 ASP A C 1
ATOM 2472 O O . ASP A 1 312 ? -15.706 6.232 28.855 1.00 95.06 312 ASP A O 1
ATOM 2476 N N . ALA A 1 313 ? -14.340 7.896 28.246 1.00 97.06 313 ALA A N 1
ATOM 2477 C CA . ALA A 1 313 ? -15.116 8.966 28.873 1.00 97.06 313 ALA A CA 1
ATOM 2478 C C . ALA A 1 313 ? -16.269 9.491 27.992 1.00 97.06 313 ALA A C 1
ATOM 2480 O O . ALA A 1 313 ? -17.051 10.327 28.452 1.00 97.06 313 ALA A O 1
ATOM 2481 N N . HIS A 1 314 ? -16.380 9.046 26.736 1.00 97.94 314 HIS A N 1
ATOM 2482 C CA . HIS A 1 314 ? -17.446 9.476 25.835 1.00 97.94 314 HIS A CA 1
ATOM 2483 C C . HIS A 1 314 ? -18.809 8.941 26.323 1.00 97.94 314 HIS A C 1
ATOM 2485 O O . HIS A 1 314 ? -18.941 7.735 26.527 1.00 97.94 314 HIS A O 1
ATOM 2491 N N . PRO A 1 315 ? -19.856 9.781 26.459 1.00 97.25 315 PRO A N 1
ATOM 2492 C CA . PRO A 1 315 ? -21.113 9.401 27.121 1.00 97.25 315 PRO A CA 1
ATOM 2493 C C . PRO A 1 315 ? -21.839 8.221 26.458 1.00 97.25 315 PRO A C 1
ATOM 2495 O O . PRO A 1 315 ? -22.449 7.403 27.143 1.00 97.25 315 PRO A O 1
ATOM 2498 N N . ASP A 1 316 ? -21.741 8.110 25.132 1.00 97.81 316 ASP A N 1
ATOM 2499 C CA . ASP A 1 316 ? -22.377 7.027 24.370 1.00 97.81 316 ASP A CA 1
ATOM 2500 C C . ASP A 1 316 ? -21.512 5.758 24.236 1.00 97.81 316 ASP A C 1
ATOM 2502 O O . ASP A 1 316 ? -21.961 4.756 23.673 1.00 97.81 316 ASP A O 1
ATOM 2506 N N . VAL A 1 317 ? -20.274 5.766 24.744 1.00 98.19 317 VAL A N 1
ATOM 2507 C CA . VAL A 1 317 ? -19.363 4.613 24.701 1.00 98.19 317 VAL A CA 1
ATOM 2508 C C . VAL A 1 317 ? -19.355 3.929 26.066 1.00 98.19 317 VAL A C 1
ATOM 2510 O O . VAL A 1 317 ? -18.968 4.500 27.074 1.00 98.19 317 VAL A O 1
ATOM 2513 N N . LYS A 1 318 ? -19.760 2.657 26.102 1.00 97.50 318 LYS A N 1
ATOM 2514 C CA . LYS A 1 318 ? -19.676 1.808 27.301 1.00 97.50 318 LYS A CA 1
ATOM 2515 C C . LYS A 1 318 ? -18.300 1.177 27.456 1.00 97.50 318 LYS A C 1
ATOM 2517 O O . LYS A 1 318 ? -17.864 0.937 28.578 1.00 97.50 318 LYS A O 1
ATOM 2522 N N . LYS A 1 319 ? -17.677 0.802 26.333 1.00 95.94 319 LYS A N 1
ATOM 2523 C CA . LYS A 1 319 ? -16.343 0.196 26.293 1.00 95.94 319 LYS A CA 1
ATOM 2524 C C . LYS A 1 319 ? -15.753 0.251 24.887 1.00 95.94 319 LYS A C 1
ATOM 2526 O O . LYS A 1 319 ? -16.439 -0.098 23.921 1.00 95.94 319 LYS A O 1
ATOM 2531 N N . ALA A 1 320 ? -14.473 0.592 24.791 1.00 94.94 320 ALA A N 1
ATOM 2532 C CA . ALA A 1 320 ? -13.677 0.368 23.593 1.00 94.94 320 ALA A CA 1
ATOM 2533 C C . ALA A 1 320 ? -12.851 -0.922 23.706 1.00 94.94 320 ALA A C 1
ATOM 2535 O O . ALA A 1 320 ? -12.268 -1.226 24.749 1.00 94.94 320 ALA A O 1
ATOM 2536 N N . PHE A 1 321 ? -12.816 -1.704 22.628 1.00 94.75 321 PHE A N 1
ATOM 2537 C CA . PHE A 1 321 ? -11.959 -2.879 22.512 1.00 94.75 321 PHE A CA 1
ATOM 2538 C C . PHE A 1 321 ? -10.774 -2.601 21.591 1.00 94.75 321 PHE A C 1
ATOM 2540 O O . PHE A 1 321 ? -10.825 -1.729 20.729 1.00 94.75 321 PHE A O 1
ATOM 2547 N N . VAL A 1 322 ? -9.718 -3.390 21.765 1.00 92.50 322 VAL A N 1
ATOM 2548 C CA . VAL A 1 322 ? -8.624 -3.513 20.803 1.00 92.50 322 VAL A CA 1
ATOM 2549 C C . VAL A 1 322 ? -8.760 -4.894 20.170 1.00 92.50 322 VAL A C 1
ATOM 2551 O O . VAL A 1 322 ? -8.461 -5.905 20.805 1.00 92.50 322 VAL A O 1
ATOM 2554 N N . GLY A 1 323 ? -9.294 -4.932 18.953 1.00 87.12 323 GLY A N 1
ATOM 2555 C CA . GLY A 1 323 ? -9.394 -6.126 18.110 1.00 87.12 323 GLY A CA 1
ATOM 2556 C C . GLY A 1 323 ? -8.192 -6.291 17.173 1.00 87.12 323 GLY A C 1
ATOM 2557 O O . GLY A 1 323 ? -7.958 -7.378 16.646 1.00 87.12 323 GLY A O 1
ATOM 2558 N N . SER A 1 324 ? -7.419 -5.223 16.984 1.00 85.88 324 SER A N 1
ATOM 2559 C CA . SER A 1 324 ? -6.148 -5.220 16.263 1.00 85.88 324 SER A CA 1
ATOM 2560 C C . SER A 1 324 ? -5.021 -5.900 17.057 1.00 85.88 324 SER A C 1
ATOM 2562 O O . SER A 1 324 ? -5.039 -5.968 18.285 1.00 85.88 324 SER A O 1
ATOM 2564 N N . GLY A 1 325 ? -3.996 -6.392 16.354 1.00 84.81 325 GLY A N 1
ATOM 2565 C CA . GLY A 1 325 ? -2.857 -7.065 16.983 1.00 84.81 325 GLY A CA 1
ATOM 2566 C C . GLY A 1 325 ? -2.048 -6.133 17.893 1.00 84.81 325 GLY A C 1
ATOM 2567 O O . GLY A 1 325 ? -1.689 -5.024 17.492 1.00 84.81 325 GLY A O 1
ATOM 2568 N N . ILE A 1 326 ? -1.727 -6.602 19.101 1.00 87.12 326 ILE A N 1
ATOM 2569 C CA . ILE A 1 326 ? -0.806 -5.945 20.040 1.00 87.12 326 ILE A CA 1
ATOM 2570 C C . I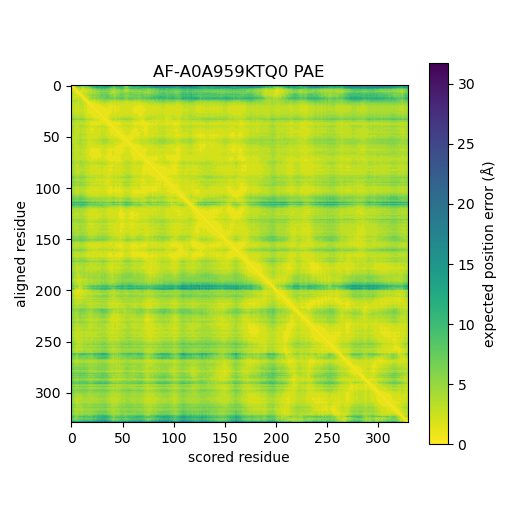LE A 1 326 ? 0.542 -6.659 19.978 1.00 87.12 326 ILE A C 1
ATOM 2572 O O . ILE A 1 326 ? 0.602 -7.891 19.960 1.00 87.12 326 ILE A O 1
ATOM 2576 N N . ARG A 1 327 ? 1.626 -5.883 19.966 1.00 83.94 327 ARG A N 1
ATOM 2577 C CA . ARG A 1 327 ? 2.988 -6.406 20.107 1.00 83.94 327 ARG A CA 1
ATOM 2578 C C . ARG A 1 327 ? 3.485 -6.262 21.540 1.00 83.94 327 ARG A C 1
ATOM 2580 O O . ARG A 1 327 ? 3.323 -5.198 22.129 1.00 83.94 327 ARG A O 1
ATOM 2587 N N . TYR A 1 328 ? 4.073 -7.331 22.071 1.00 82.44 328 TYR A N 1
ATOM 2588 C CA . TYR A 1 328 ? 4.570 -7.416 23.452 1.00 82.44 328 TYR A CA 1
ATOM 2589 C C . TYR A 1 328 ? 6.093 -7.301 23.568 1.00 82.44 328 TYR A C 1
ATOM 2591 O O . TYR A 1 328 ? 6.609 -7.279 24.682 1.00 82.44 328 TYR A O 1
ATOM 2599 N N . ASP A 1 329 ? 6.789 -7.309 22.435 1.00 74.44 329 ASP A N 1
ATOM 2600 C CA . ASP A 1 329 ? 8.246 -7.321 22.340 1.00 74.44 329 ASP A CA 1
ATOM 2601 C C . ASP A 1 329 ? 8.878 -5.929 22.270 1.00 74.44 329 ASP A C 1
ATOM 2603 O O . ASP A 1 329 ? 8.187 -4.971 21.844 1.00 74.44 329 ASP A O 1
#